Protein AF-A0A5E4HHN5-F1 (afdb_monomer)

pLDDT: mean 75.61, std 19.19, range [27.61, 96.69]

Structure (mmCIF, N/CA/C/O backbone):
data_AF-A0A5E4HHN5-F1
#
_entry.id   AF-A0A5E4HHN5-F1
#
loop_
_atom_site.group_PDB
_atom_site.id
_atom_site.type_symbol
_atom_site.label_atom_id
_atom_site.label_alt_id
_atom_site.label_comp_id
_atom_site.label_asym_id
_atom_site.label_entity_id
_atom_site.label_seq_id
_atom_site.pdbx_PDB_ins_code
_atom_site.Cartn_x
_atom_site.Cartn_y
_atom_site.Cartn_z
_atom_site.occupancy
_atom_site.B_iso_or_equiv
_atom_site.auth_seq_id
_atom_site.auth_comp_id
_atom_site.auth_asym_id
_atom_site.auth_atom_id
_atom_site.pdbx_PDB_model_num
ATOM 1 N N . MET A 1 1 ? 16.276 29.798 53.381 1.00 48.84 1 MET A N 1
ATOM 2 C CA . MET A 1 1 ? 15.144 28.977 52.895 1.00 48.84 1 MET A CA 1
ATOM 3 C C . MET A 1 1 ? 15.611 28.048 51.760 1.00 48.84 1 MET A C 1
ATOM 5 O O . MET A 1 1 ? 15.090 28.101 50.661 1.00 48.84 1 MET A O 1
ATOM 9 N N . VAL A 1 2 ? 16.657 27.239 52.003 1.00 50.97 2 VAL A N 1
ATOM 10 C CA . VAL A 1 2 ? 17.230 26.273 51.026 1.00 50.97 2 VAL A CA 1
ATOM 11 C C . VAL A 1 2 ? 17.360 24.864 51.647 1.00 50.97 2 VAL A C 1
ATOM 13 O O . VAL A 1 2 ? 17.535 23.886 50.933 1.00 50.97 2 VAL A O 1
ATOM 16 N N . MET A 1 3 ? 17.184 24.726 52.972 1.00 49.81 3 MET A N 1
ATOM 17 C CA . MET A 1 3 ? 17.237 23.434 53.681 1.00 49.81 3 MET A CA 1
ATOM 18 C C . MET A 1 3 ? 15.955 22.589 53.578 1.00 49.81 3 MET A C 1
ATOM 20 O O . MET A 1 3 ? 16.006 21.397 53.856 1.00 49.81 3 MET A O 1
ATOM 24 N N . GLU A 1 4 ? 14.816 23.158 53.172 1.00 58.56 4 GLU A N 1
ATOM 25 C CA . GLU A 1 4 ? 13.541 22.417 53.132 1.00 58.56 4 GLU A CA 1
ATOM 26 C C . GLU A 1 4 ? 13.438 21.439 51.955 1.00 58.56 4 GLU A C 1
ATOM 28 O O . GLU A 1 4 ? 12.876 20.360 52.107 1.00 58.56 4 GLU A O 1
ATOM 33 N N . VAL A 1 5 ? 14.016 21.763 50.792 1.00 59.72 5 VAL A N 1
ATOM 34 C CA . VAL A 1 5 ? 13.867 20.930 49.583 1.00 59.72 5 VAL A CA 1
ATOM 35 C C . VAL A 1 5 ? 14.684 19.640 49.686 1.00 59.72 5 VAL A C 1
ATOM 37 O O . VAL A 1 5 ? 14.193 18.576 49.319 1.00 59.72 5 VAL A O 1
ATOM 40 N N . ALA A 1 6 ? 15.897 19.717 50.245 1.00 65.62 6 ALA A N 1
ATOM 41 C CA . ALA A 1 6 ? 16.774 18.558 50.422 1.00 65.62 6 ALA A CA 1
ATOM 42 C C . ALA A 1 6 ? 16.192 17.537 51.418 1.00 65.62 6 ALA A C 1
ATOM 44 O O . ALA A 1 6 ? 16.186 16.338 51.136 1.00 65.62 6 ALA A O 1
ATOM 45 N N . GLY A 1 7 ? 15.636 18.018 52.538 1.00 71.88 7 GLY A N 1
ATOM 46 C CA . GLY A 1 7 ? 14.957 17.174 53.527 1.00 71.88 7 GLY A CA 1
ATOM 47 C C . GLY A 1 7 ? 13.670 16.540 52.992 1.00 71.88 7 GLY A C 1
ATOM 48 O O . GLY A 1 7 ? 13.376 15.387 53.294 1.00 71.88 7 GLY A O 1
ATOM 49 N N . LEU A 1 8 ? 12.932 17.253 52.134 1.00 69.25 8 LEU A N 1
ATOM 50 C CA . LEU A 1 8 ? 11.751 16.702 51.471 1.00 69.25 8 LEU A CA 1
ATOM 51 C C . LEU A 1 8 ? 12.129 15.582 50.491 1.00 69.25 8 LEU A C 1
ATOM 53 O O . LEU A 1 8 ? 11.472 14.546 50.450 1.00 69.25 8 LEU A O 1
ATOM 57 N N . THR A 1 9 ? 13.205 15.758 49.716 1.00 73.62 9 THR A N 1
ATOM 58 C CA . THR A 1 9 ? 13.661 14.740 48.757 1.00 73.62 9 THR A CA 1
ATOM 59 C C . THR A 1 9 ? 14.184 13.477 49.429 1.00 73.62 9 THR A C 1
ATOM 61 O O . THR A 1 9 ? 13.876 12.385 48.954 1.00 73.62 9 THR A O 1
ATOM 64 N N . SER A 1 10 ? 14.926 13.595 50.536 1.00 75.50 10 SER A N 1
ATOM 65 C CA . SER A 1 10 ? 15.407 12.429 51.285 1.00 75.50 10 SER A CA 1
ATOM 66 C C . SER A 1 10 ? 14.253 11.681 51.949 1.00 75.50 10 SER A C 1
ATOM 68 O O . SER A 1 10 ? 14.171 10.463 51.824 1.00 75.50 10 SER A O 1
ATOM 70 N N . PHE A 1 11 ? 13.305 12.405 52.551 1.00 74.94 11 PHE A N 1
ATOM 71 C CA . PHE A 1 11 ? 12.100 11.818 53.134 1.00 74.94 11 PHE A CA 1
ATOM 72 C C . PHE A 1 11 ? 11.238 11.091 52.090 1.00 74.94 11 PHE A C 1
ATOM 74 O O . PHE A 1 11 ? 10.755 9.987 52.345 1.00 74.94 11 PHE A O 1
ATOM 81 N N . LEU A 1 12 ? 11.066 11.671 50.897 1.00 74.94 12 LEU A N 1
ATOM 82 C CA . LEU A 1 12 ? 10.325 11.041 49.802 1.00 74.94 12 LEU A CA 1
ATOM 83 C C . LEU A 1 12 ? 11.039 9.799 49.259 1.00 74.94 12 LEU A C 1
ATOM 85 O O . LEU A 1 12 ? 10.383 8.790 49.023 1.00 74.94 12 LEU A O 1
ATOM 89 N N . LEU A 1 13 ? 12.363 9.839 49.093 1.00 78.00 13 LEU A N 1
ATOM 90 C CA . LEU A 1 13 ? 13.155 8.683 48.657 1.00 78.00 13 LEU A CA 1
ATOM 91 C C . LEU A 1 13 ? 13.072 7.528 49.657 1.00 78.00 13 LEU A C 1
ATOM 93 O O . LEU A 1 13 ? 12.853 6.384 49.266 1.00 78.00 13 LEU A O 1
ATOM 97 N N . GLU A 1 14 ? 13.206 7.826 50.944 1.00 80.69 14 GLU A N 1
ATOM 98 C CA . GLU A 1 14 ? 13.129 6.824 52.004 1.00 80.69 14 GLU A CA 1
ATOM 99 C C . GLU A 1 14 ? 11.712 6.257 52.154 1.00 80.69 14 GLU A C 1
ATOM 101 O O . GLU A 1 14 ? 11.531 5.046 52.308 1.00 80.69 14 GLU A O 1
ATOM 106 N N . SER A 1 15 ? 10.692 7.101 51.987 1.00 75.00 15 SER A N 1
ATOM 107 C CA . SER A 1 15 ? 9.293 6.667 51.937 1.00 75.00 15 SER A CA 1
ATOM 108 C C . SER A 1 15 ? 9.026 5.756 50.735 1.00 75.00 15 SER A C 1
ATOM 110 O O . SER A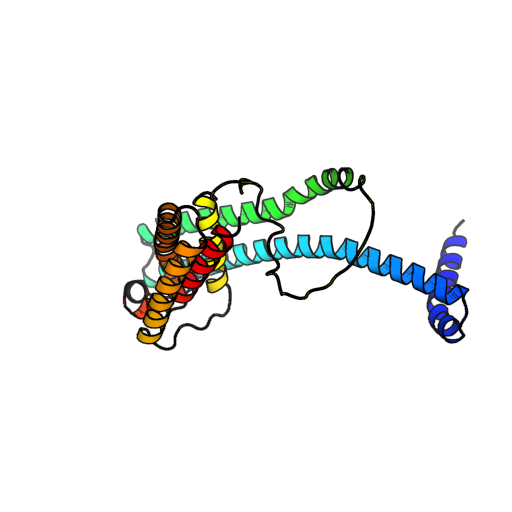 1 15 ? 8.423 4.702 50.896 1.00 75.00 15 SER A O 1
ATOM 112 N N . VAL A 1 16 ? 9.513 6.099 49.538 1.00 77.81 16 VAL A N 1
ATOM 113 C CA . VAL A 1 16 ? 9.324 5.281 48.325 1.00 77.81 16 VAL A CA 1
ATOM 114 C C . VAL A 1 16 ? 10.051 3.938 48.425 1.00 77.81 16 VAL A C 1
ATOM 116 O O . VAL A 1 16 ? 9.492 2.914 48.036 1.00 77.81 16 VAL A O 1
ATOM 119 N N . ASN A 1 17 ? 11.259 3.917 48.989 1.00 84.81 17 ASN A N 1
ATOM 120 C CA . ASN A 1 17 ? 12.061 2.698 49.111 1.00 84.81 17 ASN A CA 1
ATOM 121 C C . ASN A 1 17 ? 11.565 1.744 50.208 1.00 84.81 17 ASN A C 1
ATOM 123 O O . ASN A 1 17 ? 11.762 0.537 50.090 1.00 84.81 17 ASN A O 1
ATOM 127 N N . SER A 1 18 ? 10.920 2.260 51.258 1.00 83.56 18 SER A N 1
ATOM 128 C CA . SER A 1 18 ? 10.376 1.451 52.362 1.00 83.56 18 SER A CA 1
ATOM 129 C C . SER A 1 18 ? 8.925 0.997 52.150 1.00 83.56 18 SER A C 1
ATOM 131 O O . SER A 1 18 ? 8.432 0.144 52.888 1.00 83.56 18 SER A O 1
ATOM 133 N N . LEU A 1 19 ? 8.232 1.514 51.129 1.00 81.25 19 LEU A N 1
ATOM 134 C CA . LEU A 1 19 ? 6.868 1.098 50.781 1.00 81.25 19 LEU A CA 1
ATOM 135 C C . LEU A 1 19 ? 6.729 -0.413 50.494 1.00 81.25 19 LEU A C 1
ATOM 137 O O . LEU A 1 19 ? 5.784 -1.005 51.014 1.00 81.25 19 LEU A O 1
ATOM 141 N N . PRO A 1 20 ? 7.620 -1.075 49.724 1.00 82.88 20 PRO A N 1
ATOM 142 C CA . PRO A 1 20 ? 7.468 -2.496 49.406 1.00 82.88 20 PRO A CA 1
ATOM 143 C C . PRO A 1 20 ? 7.489 -3.406 50.639 1.00 82.88 20 PRO A C 1
ATOM 145 O O . PRO A 1 20 ? 6.685 -4.331 50.721 1.00 82.88 20 PRO A O 1
ATOM 148 N N . SER A 1 21 ? 8.365 -3.137 51.613 1.00 86.75 21 SER A N 1
ATOM 149 C CA . SER A 1 21 ? 8.451 -3.940 52.838 1.00 86.75 21 SER A CA 1
ATOM 150 C C . SER A 1 21 ? 7.226 -3.743 53.733 1.00 86.75 21 SER A C 1
ATOM 152 O O . SER A 1 21 ? 6.643 -4.724 54.182 1.00 86.75 21 SER A O 1
ATOM 154 N N . ARG A 1 22 ? 6.748 -2.502 53.898 1.00 84.50 22 ARG A N 1
ATOM 155 C CA . ARG A 1 22 ? 5.541 -2.202 54.696 1.00 84.50 22 ARG A CA 1
ATOM 156 C C . ARG A 1 22 ? 4.257 -2.784 54.098 1.00 84.50 22 ARG A C 1
ATOM 158 O O . ARG A 1 22 ? 3.352 -3.181 54.825 1.00 84.50 22 ARG A O 1
ATOM 165 N N . VAL A 1 23 ? 4.177 -2.870 52.770 1.00 84.69 23 VAL A N 1
ATOM 166 C CA . VAL A 1 23 ? 3.057 -3.527 52.074 1.00 84.69 23 VAL A CA 1
ATOM 167 C C . VAL A 1 23 ? 3.049 -5.035 52.332 1.00 84.69 23 VAL A C 1
ATOM 169 O O . VAL A 1 23 ? 1.980 -5.604 52.547 1.00 84.69 23 VAL A O 1
ATOM 172 N N . LEU A 1 24 ? 4.219 -5.682 52.351 1.00 87.38 24 LEU A N 1
ATOM 173 C CA . LEU A 1 24 ? 4.344 -7.112 52.664 1.00 87.38 24 LEU A CA 1
ATOM 174 C C . LEU A 1 24 ? 3.987 -7.430 54.124 1.00 87.38 24 LEU A C 1
ATOM 176 O O . LEU A 1 24 ? 3.493 -8.517 54.408 1.00 87.38 24 LEU A O 1
ATOM 180 N N . GLU A 1 25 ? 4.190 -6.473 55.027 1.00 91.12 25 GLU A N 1
ATOM 181 C CA . GLU A 1 25 ? 3.797 -6.555 56.440 1.00 91.12 25 GLU A CA 1
ATOM 182 C C . GLU A 1 25 ? 2.288 -6.338 56.669 1.00 91.12 25 GLU A C 1
ATOM 184 O O . GLU A 1 25 ? 1.795 -6.550 57.775 1.00 91.12 25 GLU A O 1
ATOM 189 N N . GLY A 1 26 ? 1.532 -5.951 55.634 1.00 80.94 26 GLY A N 1
ATOM 190 C CA . GLY A 1 26 ? 0.085 -5.743 55.718 1.00 80.94 26 GLY A CA 1
ATOM 191 C C . GLY A 1 26 ? -0.336 -4.375 56.267 1.00 80.94 26 GLY A C 1
ATOM 192 O O . GLY A 1 26 ? -1.487 -4.219 56.680 1.00 80.94 26 GLY A O 1
ATOM 193 N N . ASP A 1 27 ? 0.552 -3.374 56.260 1.00 87.94 27 ASP A N 1
ATOM 194 C CA . ASP A 1 27 ? 0.215 -2.002 56.652 1.00 87.94 27 ASP A CA 1
ATOM 195 C C . ASP A 1 27 ? -0.806 -1.388 55.671 1.00 87.94 27 ASP A C 1
ATOM 197 O O . ASP A 1 27 ? -0.501 -1.072 54.515 1.00 87.94 27 ASP A O 1
ATOM 201 N N . LEU A 1 28 ? -2.036 -1.185 56.156 1.00 81.12 28 LEU A N 1
ATOM 202 C CA . LEU A 1 28 ? -3.156 -0.585 55.421 1.00 81.12 28 LEU A CA 1
ATOM 203 C C . LEU A 1 28 ? -2.816 0.787 54.820 1.00 81.12 28 LEU A C 1
ATOM 205 O O . LEU A 1 28 ? -3.289 1.116 53.725 1.00 81.12 28 LEU A O 1
ATOM 209 N N . PHE A 1 29 ? -1.992 1.587 55.500 1.00 79.50 29 PHE A N 1
ATOM 210 C CA . PHE A 1 29 ? -1.576 2.894 55.004 1.00 79.50 29 PHE A CA 1
ATOM 211 C C . PHE A 1 29 ? -0.635 2.745 53.804 1.00 79.50 29 PHE A C 1
ATOM 213 O O . PHE A 1 29 ? -0.870 3.353 52.758 1.00 79.50 29 PHE A O 1
ATOM 220 N N . ALA A 1 30 ? 0.373 1.876 53.912 1.00 78.81 30 ALA A N 1
ATOM 221 C CA . ALA A 1 30 ? 1.319 1.600 52.832 1.00 78.81 30 ALA A CA 1
ATOM 222 C C . ALA A 1 30 ? 0.624 1.017 51.588 1.00 78.81 30 ALA A C 1
ATOM 224 O O . ALA A 1 30 ? 0.907 1.440 50.465 1.00 78.81 30 ALA A O 1
ATOM 225 N N . VAL A 1 31 ? -0.348 0.117 51.782 1.00 79.00 31 VAL A N 1
ATOM 226 C CA . VAL A 1 31 ? -1.179 -0.441 50.700 1.00 79.00 31 VAL A CA 1
ATOM 227 C C . VAL A 1 31 ? -1.983 0.656 49.996 1.00 79.00 31 VAL A C 1
ATOM 229 O O . VAL A 1 31 ? -2.020 0.710 48.766 1.00 79.00 31 VAL A O 1
ATOM 232 N N . THR A 1 32 ? -2.591 1.569 50.756 1.00 80.94 32 THR A N 1
ATOM 233 C CA . THR A 1 32 ? -3.384 2.677 50.200 1.00 80.94 32 THR A CA 1
ATOM 234 C C . THR A 1 32 ? -2.512 3.647 49.398 1.00 80.94 32 THR A C 1
ATOM 236 O O . THR A 1 32 ? -2.871 4.029 48.282 1.00 80.94 32 THR A O 1
ATOM 239 N N . VAL A 1 33 ? -1.335 4.009 49.919 1.00 83.75 33 VAL A N 1
ATOM 240 C CA . VAL A 1 33 ? -0.372 4.879 49.227 1.00 83.75 33 VAL A CA 1
ATOM 241 C C . VAL A 1 33 ? 0.141 4.223 47.941 1.00 83.75 33 VAL A C 1
ATOM 243 O O . VAL A 1 33 ? 0.185 4.883 46.901 1.00 83.75 33 VAL A O 1
ATOM 246 N N . LEU A 1 34 ? 0.456 2.923 47.969 1.00 84.38 34 LEU A N 1
ATOM 247 C CA . LEU A 1 34 ? 0.871 2.171 46.783 1.00 84.38 34 LEU A CA 1
ATOM 248 C C . LEU A 1 34 ? -0.226 2.153 45.707 1.00 84.38 34 LEU A C 1
ATOM 250 O O . LEU A 1 34 ? 0.076 2.329 44.525 1.00 84.38 34 LEU A O 1
ATOM 254 N N . LEU A 1 35 ? -1.494 1.979 46.092 1.00 82.31 35 LEU A N 1
ATOM 255 C CA . LEU A 1 35 ? -2.624 2.010 45.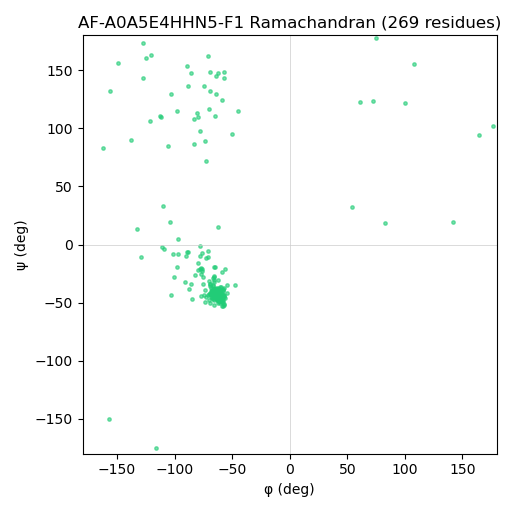159 1.00 82.31 35 LEU A CA 1
ATOM 256 C C . LEU A 1 35 ? -2.795 3.387 44.507 1.00 82.31 35 LEU A C 1
ATOM 258 O O . LEU A 1 35 ? -2.963 3.465 43.289 1.00 82.31 35 LEU A O 1
ATOM 262 N N . ILE A 1 36 ? -2.692 4.472 45.282 1.00 86.06 36 ILE A N 1
ATOM 263 C CA . ILE A 1 36 ? -2.743 5.846 44.756 1.00 86.06 36 ILE A CA 1
ATOM 264 C C . ILE A 1 36 ? -1.582 6.087 43.786 1.00 86.06 36 ILE A C 1
ATOM 266 O O . ILE A 1 36 ? -1.791 6.600 42.686 1.00 86.06 36 ILE A O 1
ATOM 270 N N . PHE A 1 37 ? -0.367 5.681 44.155 1.00 85.31 37 PHE A N 1
ATOM 271 C CA . PHE A 1 37 ? 0.808 5.830 43.302 1.00 85.31 37 PHE A CA 1
ATOM 272 C C . PHE A 1 37 ? 0.670 5.030 42.003 1.00 85.31 37 PHE A C 1
ATOM 274 O O . PHE A 1 37 ? 0.887 5.564 40.916 1.00 85.31 37 PHE A O 1
ATOM 281 N N . THR A 1 38 ? 0.216 3.779 42.094 1.00 82.44 38 THR A N 1
ATOM 282 C CA . THR A 1 38 ? -0.055 2.921 40.932 1.00 82.44 38 THR A CA 1
ATOM 283 C C . THR A 1 38 ? -1.096 3.555 40.014 1.00 82.44 38 THR A C 1
ATOM 285 O O . THR A 1 38 ? -0.900 3.601 38.801 1.00 82.44 38 THR A O 1
ATOM 288 N N . TYR A 1 39 ? -2.172 4.116 40.571 1.00 87.31 39 TYR A N 1
ATOM 289 C CA . TYR A 1 39 ? -3.186 4.830 39.798 1.00 87.31 39 TYR A CA 1
ATOM 290 C C . TYR A 1 39 ? -2.610 6.057 39.077 1.00 87.31 39 TYR A C 1
ATOM 292 O O . TYR A 1 39 ? -2.870 6.248 37.889 1.00 87.31 39 TYR A O 1
ATOM 300 N N . VAL A 1 40 ? -1.783 6.859 39.755 1.00 86.62 40 VAL A N 1
ATOM 301 C CA . VAL A 1 40 ? -1.098 8.018 39.158 1.00 86.62 40 VAL A CA 1
ATOM 302 C C . VAL A 1 40 ? -0.172 7.583 38.021 1.00 86.62 40 VAL A C 1
ATOM 304 O O . VAL A 1 40 ? -0.206 8.187 36.948 1.00 86.62 40 VAL A O 1
ATOM 307 N N . VAL A 1 41 ? 0.598 6.509 38.207 1.00 81.56 41 VAL A N 1
ATOM 308 C CA . VAL A 1 41 ? 1.469 5.936 37.170 1.00 81.56 41 VAL A CA 1
ATOM 309 C C . VAL A 1 41 ? 0.653 5.447 35.974 1.00 81.56 41 VAL A C 1
ATOM 311 O O . VAL A 1 41 ? 0.966 5.804 34.840 1.00 81.56 41 VAL A O 1
ATOM 314 N N . VAL A 1 42 ? -0.432 4.700 36.194 1.00 81.75 42 VAL A N 1
ATOM 315 C CA . VAL A 1 42 ? -1.327 4.238 35.117 1.00 81.75 42 VAL A CA 1
ATOM 316 C C . VAL A 1 42 ? -1.958 5.422 34.379 1.00 81.75 42 VAL A C 1
ATOM 318 O O . VAL A 1 42 ? -2.024 5.421 33.150 1.00 81.75 42 VAL A O 1
ATOM 321 N N . PHE A 1 43 ? -2.369 6.469 35.096 1.00 80.56 43 PHE A N 1
ATOM 322 C CA . PHE A 1 43 ? -2.897 7.697 34.505 1.00 80.56 43 PHE A CA 1
ATOM 323 C C . PHE A 1 43 ? -1.848 8.427 33.649 1.00 80.56 43 PHE A C 1
ATOM 325 O O . PHE A 1 43 ? -2.149 8.848 32.528 1.00 80.56 43 PHE A O 1
ATOM 332 N N . LEU A 1 44 ? -0.609 8.534 34.138 1.00 74.44 44 LEU A N 1
ATOM 333 C CA . LEU A 1 44 ? 0.532 9.087 33.402 1.00 74.44 44 LEU A CA 1
ATOM 334 C C . LEU A 1 44 ? 0.816 8.282 32.135 1.00 74.44 44 LEU A C 1
ATOM 336 O O . LEU A 1 44 ? 0.905 8.874 31.061 1.00 74.44 44 LEU A O 1
ATOM 340 N N . ILE A 1 45 ? 0.887 6.951 32.234 1.00 75.81 45 ILE A N 1
ATOM 341 C CA . ILE A 1 45 ? 1.089 6.053 31.091 1.00 75.81 45 ILE A CA 1
ATOM 342 C C . ILE A 1 45 ? -0.032 6.236 30.071 1.00 75.81 45 ILE A C 1
ATOM 344 O O . ILE A 1 45 ? 0.249 6.400 28.887 1.00 75.81 45 ILE A O 1
ATOM 348 N N . ASN A 1 46 ? -1.295 6.278 30.497 1.00 74.00 46 ASN A N 1
ATOM 349 C CA . ASN A 1 46 ? -2.429 6.477 29.595 1.00 74.00 46 ASN A CA 1
ATOM 350 C C . ASN A 1 46 ? -2.345 7.831 28.860 1.00 74.00 46 ASN A C 1
ATOM 352 O O . ASN A 1 46 ? -2.558 7.917 27.649 1.00 74.00 46 ASN A O 1
ATOM 356 N N . LYS A 1 47 ? -1.945 8.894 29.567 1.00 72.94 47 LYS A N 1
ATOM 357 C CA . LYS A 1 47 ? -1.748 10.231 28.987 1.00 72.94 47 LYS A CA 1
ATOM 358 C C . LYS A 1 47 ? -0.555 10.282 28.022 1.00 72.94 47 LYS A C 1
ATOM 360 O O . LYS A 1 47 ? -0.656 10.899 26.962 1.00 72.94 47 LYS A O 1
ATOM 365 N N . LEU A 1 48 ? 0.544 9.608 28.358 1.00 69.50 48 LEU A N 1
ATOM 366 C CA . LEU A 1 48 ? 1.740 9.473 27.519 1.00 69.50 48 LEU A CA 1
ATOM 367 C C . LEU A 1 48 ? 1.480 8.605 26.288 1.00 69.50 48 LEU A C 1
ATOM 369 O O . LEU A 1 48 ? 1.980 8.916 25.214 1.00 69.50 48 LEU A O 1
ATOM 373 N N . THR A 1 49 ? 0.650 7.571 26.403 1.00 70.75 49 THR A N 1
ATOM 374 C CA . THR A 1 49 ? 0.319 6.658 25.300 1.00 70.75 49 THR A CA 1
ATOM 375 C C . THR A 1 49 ? -0.317 7.411 24.133 1.00 70.75 49 THR A C 1
ATOM 377 O O . THR A 1 49 ? 0.059 7.196 22.984 1.00 70.75 49 THR A O 1
ATOM 380 N N . GLY A 1 50 ? -1.212 8.366 24.408 1.00 67.94 50 GLY A N 1
ATOM 381 C CA . GLY A 1 50 ? -1.782 9.227 23.367 1.00 67.94 50 GLY A CA 1
ATOM 382 C C . GLY A 1 50 ? -0.727 10.080 22.651 1.00 67.94 50 GLY A C 1
ATOM 383 O O . GLY A 1 50 ? -0.768 10.213 21.427 1.00 67.94 50 GLY A O 1
ATOM 384 N N . LEU A 1 51 ? 0.250 10.604 23.398 1.00 64.94 51 LEU A N 1
ATOM 385 C CA . LEU A 1 51 ? 1.362 11.377 22.843 1.00 64.94 51 LEU A CA 1
ATOM 386 C C . LEU A 1 51 ? 2.299 10.494 22.008 1.00 64.94 51 LEU A C 1
ATOM 388 O O . LEU A 1 51 ? 2.689 10.889 20.912 1.00 64.94 51 LEU A O 1
ATOM 392 N N . ILE A 1 52 ? 2.608 9.288 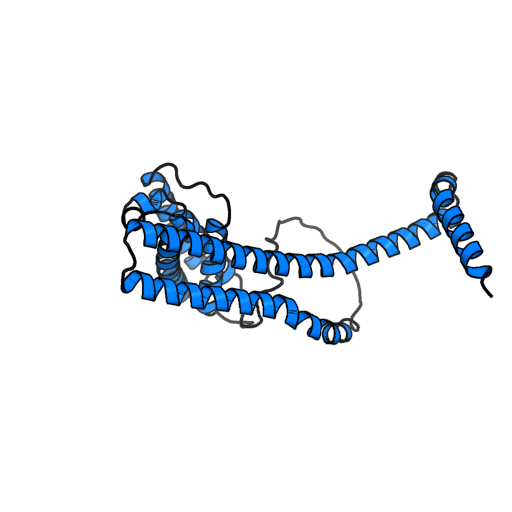22.492 1.00 68.62 52 ILE A N 1
ATOM 393 C CA . ILE A 1 52 ? 3.441 8.305 21.795 1.00 68.62 52 ILE A CA 1
ATOM 394 C C . ILE A 1 52 ? 2.777 7.900 20.483 1.00 68.62 52 ILE A C 1
ATOM 396 O O . ILE A 1 52 ? 3.413 8.002 19.444 1.00 68.62 52 ILE A O 1
ATOM 400 N N . ILE A 1 53 ? 1.495 7.522 20.485 1.00 69.00 53 ILE A N 1
ATOM 401 C CA . ILE A 1 53 ? 0.775 7.131 19.260 1.00 69.00 53 ILE A CA 1
ATOM 402 C C . ILE A 1 53 ? 0.744 8.285 18.251 1.00 69.00 53 ILE A C 1
ATOM 404 O O . ILE A 1 53 ? 0.931 8.070 17.053 1.00 69.00 53 ILE A O 1
ATOM 408 N N . PHE A 1 54 ? 0.536 9.516 18.720 1.00 65.75 54 PHE A N 1
ATOM 409 C CA . PHE A 1 54 ? 0.555 10.700 17.868 1.00 65.75 54 PHE A CA 1
ATOM 410 C C . PHE A 1 54 ? 1.932 10.950 17.240 1.00 65.75 54 PHE A C 1
ATOM 412 O O . PHE A 1 54 ? 2.019 11.193 16.034 1.00 65.75 54 PHE A O 1
ATOM 419 N N . LEU A 1 55 ? 3.003 10.870 18.035 1.00 68.94 55 LEU A N 1
ATOM 420 C CA . LEU A 1 55 ? 4.377 11.050 17.565 1.00 68.94 55 LEU A CA 1
ATOM 421 C C . LEU A 1 55 ? 4.772 9.935 16.589 1.00 68.94 55 LEU A C 1
ATOM 423 O O . LEU A 1 55 ? 5.336 10.199 15.531 1.00 68.94 55 LEU A O 1
ATOM 427 N N . LEU A 1 56 ? 4.411 8.697 16.924 1.00 70.69 56 LEU A N 1
ATOM 428 C CA . LEU A 1 56 ? 4.772 7.494 16.193 1.00 70.69 56 LEU A CA 1
ATOM 429 C C . LEU A 1 56 ? 4.142 7.483 14.795 1.00 70.69 56 LEU A C 1
ATOM 431 O O . LEU A 1 56 ? 4.849 7.281 13.813 1.00 70.69 56 LEU A O 1
ATOM 435 N N . LYS A 1 57 ? 2.846 7.808 14.670 1.00 67.12 57 LYS A N 1
ATOM 436 C CA . LYS A 1 57 ? 2.171 7.917 13.361 1.00 67.12 57 LYS A CA 1
ATOM 437 C C . LYS A 1 57 ? 2.840 8.941 12.440 1.00 67.12 57 LYS A C 1
ATOM 439 O O . LYS A 1 57 ? 2.966 8.709 11.241 1.00 67.12 57 LYS A O 1
ATOM 444 N N . LYS A 1 58 ? 3.279 10.070 12.996 1.00 70.75 58 LYS A N 1
ATOM 445 C CA . LYS A 1 58 ? 3.916 11.154 12.237 1.00 70.75 58 LYS A CA 1
ATOM 446 C C . LYS A 1 58 ? 5.335 10.817 11.819 1.00 70.75 58 LYS A C 1
ATOM 448 O O . LYS A 1 58 ? 5.704 11.067 10.675 1.00 70.75 58 LYS A O 1
ATOM 453 N N . LEU A 1 59 ? 6.102 10.234 12.736 1.00 78.06 59 LEU A N 1
ATOM 454 C CA . LEU A 1 59 ? 7.454 9.779 12.460 1.00 78.06 59 LEU A CA 1
ATOM 455 C C . LEU A 1 59 ? 7.431 8.696 11.377 1.00 78.06 59 LEU A C 1
ATOM 457 O O . LEU A 1 59 ? 8.186 8.792 10.421 1.00 78.06 59 LEU A O 1
ATOM 461 N N . PHE A 1 60 ? 6.511 7.728 11.460 1.00 78.81 60 PHE A N 1
ATOM 462 C CA . PHE A 1 60 ? 6.360 6.705 10.425 1.00 78.81 60 PHE A CA 1
ATOM 463 C C . PHE A 1 60 ? 5.980 7.292 9.068 1.00 78.81 60 PHE A C 1
ATOM 465 O O . PHE A 1 60 ? 6.622 6.948 8.081 1.00 78.81 60 PHE A O 1
ATOM 472 N N . LEU A 1 61 ? 4.999 8.201 9.000 1.00 76.00 61 LEU A N 1
ATOM 473 C CA . LEU A 1 61 ? 4.622 8.840 7.735 1.00 76.00 61 LEU A CA 1
ATOM 474 C C . LEU A 1 61 ? 5.806 9.588 7.107 1.00 76.00 61 LEU A C 1
ATOM 476 O O . LEU A 1 61 ? 6.082 9.412 5.922 1.00 76.00 61 LEU A O 1
ATOM 480 N N . LEU A 1 62 ? 6.524 10.391 7.898 1.00 81.00 62 LEU A N 1
ATOM 481 C CA . LEU A 1 62 ? 7.690 11.134 7.424 1.00 81.00 62 LEU A CA 1
ATOM 482 C C . LEU A 1 62 ? 8.791 10.184 6.939 1.00 81.00 62 LEU A C 1
ATOM 484 O O . LEU A 1 62 ? 9.349 10.392 5.862 1.00 81.00 62 LEU A O 1
ATOM 488 N N . THR A 1 63 ? 9.071 9.127 7.702 1.00 79.44 63 THR A N 1
ATOM 489 C CA . THR A 1 63 ? 10.072 8.116 7.352 1.00 79.44 6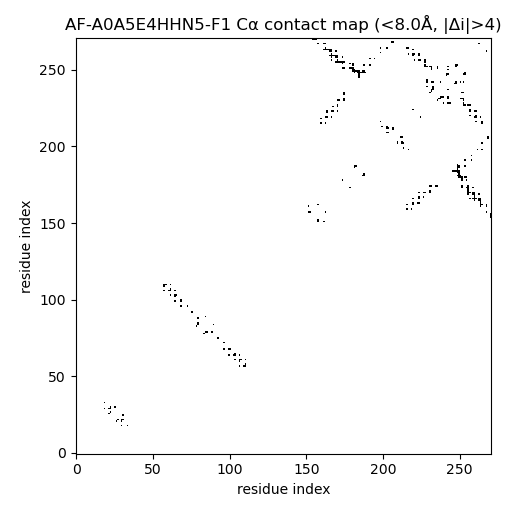3 THR A CA 1
ATOM 490 C C . THR A 1 63 ? 9.702 7.394 6.061 1.00 79.44 63 THR A C 1
ATOM 492 O O . THR A 1 63 ? 10.542 7.297 5.175 1.00 79.44 63 THR A O 1
ATOM 495 N N . ILE A 1 64 ? 8.452 6.950 5.899 1.00 82.06 64 ILE A N 1
ATOM 496 C CA . ILE A 1 64 ? 7.990 6.259 4.686 1.00 82.06 64 ILE A CA 1
ATOM 497 C C . ILE A 1 64 ? 8.105 7.174 3.464 1.00 82.06 64 ILE A C 1
ATOM 499 O O . ILE A 1 64 ? 8.656 6.758 2.450 1.00 82.06 64 ILE A O 1
ATOM 503 N N . VAL A 1 65 ? 7.636 8.422 3.554 1.00 84.69 65 VAL A N 1
ATOM 504 C CA . VAL A 1 65 ? 7.705 9.378 2.434 1.00 84.69 65 VAL A CA 1
ATOM 505 C C . VAL A 1 65 ? 9.158 9.695 2.070 1.00 84.69 65 VAL A C 1
ATOM 507 O O . VAL A 1 65 ? 9.506 9.734 0.892 1.00 84.69 65 VAL A O 1
ATOM 510 N N . THR A 1 66 ? 10.025 9.862 3.070 1.00 86.56 66 THR A N 1
ATOM 511 C CA . THR A 1 66 ? 11.457 10.110 2.849 1.00 86.56 66 THR A CA 1
ATOM 512 C C . THR A 1 66 ? 12.138 8.904 2.202 1.00 86.56 66 THR A C 1
ATOM 514 O O . THR A 1 66 ? 12.883 9.068 1.238 1.00 86.56 66 THR A O 1
ATOM 517 N N . LEU A 1 67 ? 11.852 7.687 2.677 1.00 88.62 67 LEU A N 1
ATOM 518 C CA . LEU A 1 67 ? 12.379 6.452 2.091 1.00 88.62 67 LEU A CA 1
ATOM 519 C C . LEU A 1 67 ? 11.869 6.236 0.663 1.00 88.62 67 LEU A C 1
ATOM 521 O O . LEU A 1 67 ? 12.646 5.832 -0.198 1.00 88.62 67 LEU A O 1
ATOM 525 N N . ALA A 1 68 ? 10.599 6.541 0.390 1.00 83.94 68 ALA A N 1
ATOM 526 C CA . ALA A 1 68 ? 10.024 6.465 -0.948 1.00 83.94 68 ALA A CA 1
ATOM 527 C C . ALA A 1 68 ? 10.720 7.428 -1.919 1.00 83.94 68 ALA A C 1
ATOM 529 O O . ALA A 1 68 ? 11.096 7.024 -3.018 1.00 83.94 68 ALA A O 1
ATOM 530 N N . LEU A 1 69 ? 10.953 8.678 -1.502 1.00 89.94 69 LEU A N 1
ATOM 531 C CA .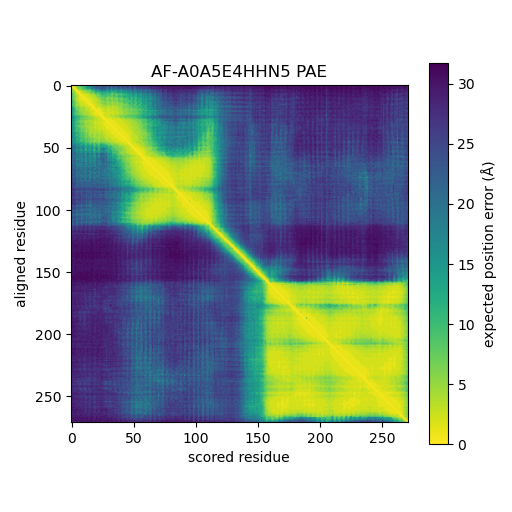 LEU A 1 69 ? 11.698 9.649 -2.304 1.00 89.94 69 LEU A CA 1
ATOM 532 C C . LEU A 1 69 ? 13.144 9.193 -2.538 1.00 89.94 69 LEU A C 1
ATOM 534 O O . LEU A 1 69 ? 13.656 9.310 -3.648 1.00 89.94 69 LEU A O 1
ATOM 538 N N . PHE A 1 70 ? 13.796 8.645 -1.514 1.00 92.06 70 PHE A N 1
ATOM 539 C CA . PHE A 1 70 ? 15.154 8.126 -1.636 1.00 92.06 70 PHE A CA 1
ATOM 540 C C . PHE A 1 70 ? 15.239 6.955 -2.625 1.00 92.06 70 PHE A C 1
ATOM 542 O O . PHE A 1 70 ? 16.082 6.969 -3.519 1.00 92.06 70 PHE A O 1
ATOM 549 N N . GLN A 1 71 ? 14.328 5.984 -2.524 1.00 86.00 71 GLN A N 1
ATOM 550 C CA . GLN A 1 71 ? 14.251 4.865 -3.467 1.00 86.00 71 GLN A CA 1
ATOM 551 C C . GLN A 1 71 ? 13.955 5.335 -4.892 1.00 86.00 71 GLN A C 1
ATOM 553 O O . GLN A 1 71 ? 14.585 4.871 -5.839 1.00 86.00 71 GLN A O 1
ATOM 558 N N . PHE A 1 72 ? 13.061 6.312 -5.051 1.00 91.62 72 PHE A N 1
ATOM 559 C CA . PHE A 1 72 ? 12.809 6.937 -6.345 1.00 91.62 72 PHE A CA 1
ATOM 560 C C . PHE A 1 72 ? 14.081 7.560 -6.935 1.00 91.62 72 PHE 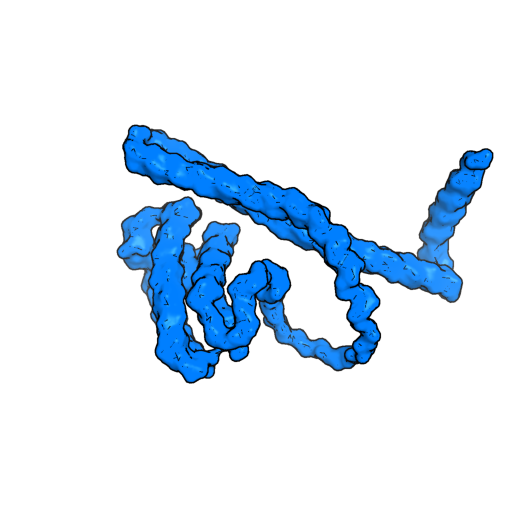A C 1
ATOM 562 O O . PHE A 1 72 ? 14.358 7.361 -8.115 1.00 91.62 72 PHE A O 1
ATOM 569 N N . LEU A 1 73 ? 14.885 8.267 -6.133 1.00 92.88 73 LEU A N 1
ATOM 570 C CA . LEU A 1 73 ? 16.148 8.857 -6.591 1.00 92.88 73 LEU A CA 1
ATOM 571 C C . LEU A 1 73 ? 17.176 7.796 -7.007 1.00 92.88 73 LEU A C 1
ATOM 573 O O . LEU A 1 73 ? 17.872 7.998 -8.001 1.00 92.88 73 LEU A O 1
ATOM 577 N N . LEU A 1 74 ? 17.253 6.665 -6.299 1.00 89.38 74 LEU A N 1
ATOM 578 C CA . LEU A 1 74 ? 18.096 5.528 -6.694 1.00 89.38 74 LEU A CA 1
ATOM 579 C C . LEU A 1 74 ? 17.610 4.876 -8.001 1.00 89.38 74 LEU A C 1
ATOM 581 O O . LEU A 1 74 ? 18.404 4.559 -8.888 1.00 89.38 74 LEU A O 1
ATOM 585 N N . GLY A 1 75 ? 16.297 4.710 -8.156 1.00 86.62 75 GLY A N 1
ATOM 586 C CA . GLY A 1 75 ? 15.697 4.226 -9.399 1.00 86.62 75 GLY A CA 1
ATOM 587 C C . GLY A 1 75 ? 15.957 5.180 -10.566 1.00 86.62 75 GLY A C 1
ATOM 588 O O . GLY A 1 75 ? 16.335 4.756 -11.655 1.00 86.62 75 GLY A O 1
ATOM 589 N N . LEU A 1 76 ? 15.831 6.486 -10.336 1.00 90.56 76 LEU A N 1
ATOM 590 C CA . LEU A 1 76 ? 16.095 7.499 -11.350 1.00 90.56 76 LEU A CA 1
ATOM 591 C C . LEU A 1 76 ? 17.575 7.520 -11.747 1.00 90.56 76 LEU A C 1
ATOM 593 O O . LEU A 1 76 ? 17.876 7.551 -12.937 1.00 90.56 76 LEU A O 1
ATOM 597 N N . SER A 1 77 ? 18.500 7.461 -10.784 1.00 91.00 77 SER A N 1
ATOM 598 C CA . SER A 1 77 ? 19.939 7.469 -11.072 1.00 91.00 77 SER A CA 1
ATOM 599 C C . SER A 1 77 ? 20.381 6.228 -11.846 1.00 91.00 77 SER A C 1
ATOM 601 O O . SER A 1 77 ? 21.136 6.353 -12.809 1.00 91.00 77 SER A O 1
ATOM 603 N N . SER A 1 78 ? 19.862 5.047 -11.493 1.00 88.31 78 SER A N 1
ATOM 604 C CA . SER A 1 78 ? 20.139 3.809 -12.232 1.00 88.31 78 SER A CA 1
ATOM 605 C C . SER A 1 78 ? 19.609 3.858 -13.668 1.00 88.31 78 SER A C 1
ATOM 607 O O . SER A 1 78 ? 20.331 3.481 -14.590 1.00 88.31 78 SER A O 1
ATOM 609 N N . LYS A 1 79 ? 18.408 4.410 -13.894 1.00 88.31 79 LYS A N 1
ATOM 610 C CA . LYS A 1 79 ? 17.878 4.623 -15.252 1.00 88.31 79 LYS A CA 1
ATOM 611 C C . LYS A 1 79 ? 18.688 5.638 -16.053 1.00 88.31 79 LYS A C 1
ATOM 613 O O . LYS A 1 79 ? 18.973 5.386 -17.218 1.00 88.31 79 LYS A O 1
ATOM 618 N N . VAL A 1 80 ? 19.116 6.743 -15.438 1.00 92.94 80 VAL A N 1
ATOM 619 C CA . VAL A 1 80 ? 19.989 7.734 -16.096 1.00 92.94 80 VAL A CA 1
ATOM 620 C C . VAL A 1 80 ? 21.328 7.106 -16.492 1.00 92.94 80 VAL A C 1
ATOM 622 O O . VAL A 1 80 ? 21.843 7.405 -17.566 1.00 92.94 80 VAL A O 1
ATOM 625 N N . ALA A 1 81 ? 21.883 6.222 -15.660 1.00 91.94 81 ALA A N 1
ATOM 626 C CA . ALA A 1 81 ? 23.129 5.523 -15.962 1.00 91.94 81 ALA A CA 1
ATOM 627 C C . ALA A 1 81 ? 22.984 4.500 -17.105 1.00 91.94 81 ALA A C 1
ATOM 629 O O . ALA A 1 81 ? 23.925 4.321 -17.872 1.00 91.94 81 ALA A O 1
ATOM 630 N N . ALA A 1 82 ? 21.827 3.839 -17.221 1.00 91.12 82 ALA A N 1
ATOM 631 C CA . ALA A 1 82 ? 21.586 2.800 -18.224 1.00 91.12 82 ALA A CA 1
ATOM 632 C C . ALA A 1 82 ? 21.139 3.352 -19.588 1.00 91.12 82 ALA A C 1
ATOM 634 O O . ALA A 1 82 ? 21.647 2.931 -20.624 1.00 91.12 82 ALA A O 1
ATOM 635 N N . GLU A 1 83 ? 20.184 4.282 -19.597 1.00 88.44 83 GLU A N 1
ATOM 636 C CA . GLU A 1 83 ? 19.533 4.788 -20.816 1.00 88.44 83 GLU A CA 1
ATOM 637 C C . GLU A 1 83 ? 20.081 6.158 -21.256 1.00 88.44 83 GLU A C 1
ATOM 639 O O . GLU A 1 83 ? 19.757 6.650 -22.338 1.00 88.44 83 GLU A O 1
ATOM 644 N N . GLY A 1 84 ? 20.926 6.785 -20.429 1.00 87.00 84 GLY A N 1
ATOM 645 C CA . GLY A 1 84 ? 21.383 8.156 -20.623 1.00 87.00 84 GLY A CA 1
ATOM 646 C C . GLY A 1 84 ? 20.313 9.196 -20.273 1.00 87.00 84 GLY A C 1
ATOM 647 O O . GLY A 1 84 ? 19.177 8.889 -19.904 1.00 87.00 84 GLY A O 1
ATOM 648 N N . PHE A 1 85 ? 20.674 10.476 -20.371 1.00 90.12 85 PHE A N 1
ATOM 649 C CA . PHE A 1 85 ? 19.762 11.572 -20.043 1.00 90.12 85 PHE A CA 1
ATOM 650 C C . PHE A 1 85 ? 18.836 11.888 -21.228 1.00 90.12 85 PHE A C 1
ATOM 652 O O . PHE A 1 85 ? 19.133 12.740 -22.065 1.00 90.12 85 PHE A O 1
ATOM 659 N N . THR A 1 86 ? 17.714 11.173 -21.324 1.00 93.62 86 THR A N 1
ATOM 660 C CA . THR A 1 86 ? 16.702 11.387 -22.370 1.00 93.62 86 THR A CA 1
ATOM 661 C C . THR A 1 86 ? 15.653 12.422 -21.945 1.00 93.62 86 THR A C 1
ATOM 663 O O . THR A 1 86 ? 15.369 12.593 -20.759 1.00 93.62 86 THR A O 1
ATOM 666 N N . LEU A 1 87 ? 15.028 13.108 -22.914 1.00 90.06 87 LEU A N 1
ATOM 667 C CA . LEU A 1 87 ? 13.997 14.127 -22.646 1.00 90.06 87 LEU A CA 1
ATOM 668 C C . LEU A 1 87 ? 12.808 13.557 -21.849 1.00 90.06 87 LEU A C 1
ATOM 670 O O . LEU A 1 87 ? 12.275 14.214 -20.957 1.00 90.06 87 LEU A O 1
ATOM 674 N N . MET A 1 88 ? 12.408 12.320 -22.153 1.00 86.44 88 MET A N 1
ATOM 675 C CA . MET A 1 88 ? 11.293 11.650 -21.485 1.00 86.44 88 MET A CA 1
ATOM 676 C C . MET A 1 88 ? 11.630 11.298 -20.032 1.00 86.44 88 MET A C 1
ATOM 678 O O . MET A 1 88 ? 10.816 11.542 -19.140 1.00 86.44 88 MET A O 1
ATOM 682 N N . LEU A 1 89 ? 12.850 10.810 -19.777 1.00 88.19 89 LEU A N 1
ATOM 683 C CA . LEU A 1 89 ? 13.341 10.541 -18.427 1.00 88.19 89 LEU A CA 1
ATOM 684 C C . LEU A 1 89 ? 13.497 11.833 -17.616 1.00 88.19 89 LEU A C 1
ATOM 686 O O . LEU A 1 89 ? 13.150 11.856 -16.439 1.00 88.19 89 LEU A O 1
ATOM 690 N N . ALA A 1 90 ? 13.944 12.923 -18.245 1.00 89.50 90 ALA A N 1
ATOM 691 C CA . ALA A 1 90 ? 14.041 14.234 -17.610 1.00 89.50 90 ALA A CA 1
ATOM 692 C C . ALA A 1 90 ? 12.662 14.790 -17.213 1.00 89.50 90 ALA A C 1
ATOM 694 O O . ALA A 1 90 ? 12.495 15.276 -16.095 1.00 89.50 90 ALA A O 1
ATOM 695 N N . LEU A 1 91 ? 11.658 14.675 -18.090 1.00 91.88 91 LEU A N 1
ATOM 696 C CA . LEU A 1 91 ? 10.285 15.110 -17.811 1.00 91.88 91 LEU A CA 1
ATOM 697 C C . LEU A 1 91 ? 9.626 14.274 -16.706 1.00 91.88 91 LEU A C 1
ATOM 699 O O . LEU A 1 91 ? 9.139 14.835 -15.725 1.00 91.88 91 LEU A O 1
ATOM 703 N N . MET A 1 92 ? 9.634 12.941 -16.823 1.00 81.75 92 MET A N 1
ATOM 704 C CA . MET A 1 92 ? 9.044 12.058 -15.805 1.00 81.75 92 MET A CA 1
ATOM 705 C C . MET A 1 92 ? 9.807 12.118 -14.481 1.00 81.75 92 MET A C 1
ATOM 707 O O . MET A 1 92 ? 9.186 12.182 -13.420 1.00 81.75 92 MET A O 1
ATOM 711 N N . GLY A 1 93 ? 11.138 12.147 -14.536 1.00 89.56 93 GLY A N 1
ATOM 712 C CA . GLY A 1 93 ? 12.002 12.318 -13.374 1.00 89.56 93 GLY A CA 1
ATOM 713 C C . GLY A 1 93 ? 11.731 13.640 -12.663 1.00 89.56 93 GLY A C 1
ATOM 714 O O . GLY A 1 93 ? 11.542 13.649 -11.451 1.00 89.56 93 GLY A O 1
ATOM 715 N N . GLY A 1 94 ? 11.620 14.739 -13.414 1.00 90.94 94 GLY A N 1
ATOM 716 C CA . GLY A 1 94 ? 11.313 16.066 -12.881 1.00 90.94 94 GLY A CA 1
ATOM 717 C C . GLY A 1 94 ? 9.943 16.141 -12.207 1.00 90.94 94 GLY A C 1
ATOM 718 O O . GLY A 1 94 ? 9.840 16.644 -11.089 1.00 90.94 94 GLY A O 1
ATOM 719 N N . ILE A 1 95 ? 8.900 15.586 -12.836 1.00 90.25 95 ILE A N 1
ATOM 720 C CA . ILE A 1 95 ? 7.552 15.519 -12.246 1.00 90.25 95 ILE A CA 1
ATOM 721 C C . ILE A 1 95 ? 7.563 14.663 -10.974 1.00 90.25 95 ILE A C 1
ATOM 723 O O . ILE A 1 95 ? 7.018 15.080 -9.952 1.00 90.25 95 ILE A O 1
ATOM 727 N N . GLY A 1 96 ? 8.206 13.492 -11.013 1.00 81.56 96 GLY A N 1
ATOM 728 C CA . GLY A 1 96 ? 8.319 12.601 -9.857 1.00 81.56 96 GLY A CA 1
ATOM 729 C C . GLY A 1 96 ? 9.067 13.246 -8.690 1.00 81.56 96 GLY A C 1
ATOM 730 O O . GLY A 1 96 ? 8.631 13.149 -7.544 1.00 81.56 96 GLY A O 1
ATOM 731 N N . LEU A 1 97 ? 10.137 13.989 -8.978 1.00 92.62 97 LEU A N 1
ATOM 732 C CA . LEU A 1 97 ? 10.920 14.706 -7.974 1.00 92.62 97 LEU A CA 1
ATOM 733 C C . LEU A 1 97 ? 10.121 15.873 -7.377 1.00 92.62 97 LEU A C 1
ATOM 735 O O . LEU A 1 97 ? 10.086 16.026 -6.157 1.00 92.62 97 LEU A O 1
ATOM 739 N N . ALA A 1 98 ? 9.407 16.644 -8.204 1.00 90.31 98 ALA A N 1
ATOM 740 C CA . ALA A 1 98 ? 8.520 17.707 -7.735 1.00 90.31 98 ALA A CA 1
ATOM 741 C C . ALA A 1 98 ? 7.399 17.162 -6.835 1.00 90.31 98 ALA A C 1
ATOM 743 O O . ALA A 1 98 ? 7.173 17.693 -5.748 1.00 90.31 98 ALA A O 1
ATOM 744 N N . ALA A 1 99 ? 6.739 16.073 -7.242 1.00 86.56 99 ALA A N 1
ATOM 745 C CA . ALA A 1 99 ? 5.701 15.418 -6.450 1.00 86.56 99 ALA A CA 1
ATOM 746 C C . ALA A 1 99 ? 6.251 14.854 -5.130 1.00 86.56 99 ALA A C 1
ATOM 748 O O . ALA A 1 99 ? 5.642 15.037 -4.076 1.00 86.56 99 ALA A O 1
ATOM 749 N N . GLY A 1 100 ? 7.423 14.218 -5.169 1.00 82.62 100 GLY A N 1
ATOM 750 C CA . GLY A 1 100 ? 8.091 13.680 -3.990 1.00 82.62 100 GLY A CA 1
ATOM 751 C C . GLY A 1 100 ? 8.512 14.763 -2.994 1.00 82.62 100 GLY A C 1
ATOM 752 O O . GLY A 1 100 ? 8.256 14.629 -1.798 1.00 82.62 100 GLY A O 1
ATOM 753 N N . LEU A 1 101 ? 9.070 15.880 -3.471 1.00 91.12 101 LEU A N 1
ATOM 754 C CA . LEU A 1 101 ? 9.374 17.041 -2.629 1.00 91.12 101 LEU A CA 1
ATOM 755 C C . LEU A 1 101 ? 8.106 17.637 -2.017 1.00 91.12 101 LEU A C 1
ATOM 757 O O . LEU A 1 101 ? 8.082 17.929 -0.823 1.00 91.12 101 LEU A O 1
ATOM 761 N N . LEU A 1 102 ? 7.035 17.770 -2.802 1.00 88.06 102 LEU A N 1
ATOM 762 C CA . LEU A 1 102 ? 5.753 18.261 -2.306 1.00 88.06 102 LEU A CA 1
ATOM 763 C C . LEU A 1 102 ? 5.193 17.341 -1.208 1.00 88.06 102 LEU A C 1
ATOM 765 O O . LEU A 1 102 ? 4.728 17.824 -0.177 1.00 88.06 102 LEU A O 1
ATOM 769 N N . ALA A 1 103 ? 5.296 16.022 -1.385 1.00 82.50 103 ALA A N 1
ATOM 770 C CA . ALA A 1 103 ? 4.887 15.035 -0.390 1.00 82.50 103 ALA A CA 1
ATOM 771 C C . ALA A 1 103 ? 5.702 15.149 0.908 1.00 82.50 103 ALA A C 1
ATOM 773 O O . ALA A 1 103 ? 5.124 15.102 1.995 1.00 82.50 103 ALA A O 1
ATOM 774 N N . VAL A 1 104 ? 7.019 15.367 0.816 1.00 88.25 104 VAL A N 1
ATOM 775 C CA . VAL A 1 104 ? 7.884 15.623 1.981 1.00 88.25 104 VAL A CA 1
ATOM 776 C C . VAL A 1 104 ? 7.473 16.912 2.694 1.00 88.25 104 VAL A C 1
ATOM 778 O O . VAL A 1 104 ? 7.336 16.912 3.917 1.00 88.25 104 VAL A O 1
ATOM 781 N N . VAL A 1 105 ? 7.203 17.992 1.954 1.00 85.25 105 VAL A N 1
ATOM 782 C CA . VAL A 1 105 ? 6.725 19.264 2.523 1.00 85.25 105 VAL A CA 1
ATOM 783 C C . VAL A 1 105 ? 5.382 19.081 3.232 1.00 85.25 105 VAL A C 1
ATOM 785 O O . VAL A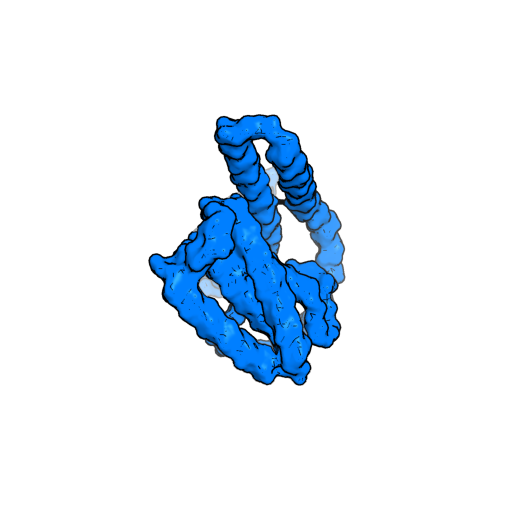 1 105 ? 5.214 19.577 4.343 1.00 85.25 105 VAL A O 1
ATOM 788 N N . ILE A 1 106 ? 4.442 18.330 2.651 1.00 80.75 106 ILE A N 1
ATOM 789 C CA . ILE A 1 106 ? 3.149 18.017 3.281 1.00 80.75 106 ILE A CA 1
ATOM 790 C C . ILE A 1 106 ? 3.347 17.166 4.542 1.00 80.75 106 ILE A C 1
ATOM 792 O O . ILE A 1 106 ? 2.720 17.438 5.568 1.00 80.75 106 ILE A O 1
ATOM 796 N N . ALA A 1 107 ? 4.228 16.164 4.502 1.00 78.19 107 ALA A N 1
ATOM 797 C CA . ALA A 1 107 ? 4.536 15.320 5.654 1.00 78.19 107 ALA A CA 1
ATOM 798 C C . ALA A 1 107 ? 5.165 16.133 6.800 1.00 78.19 107 ALA A C 1
ATOM 800 O O . ALA A 1 107 ? 4.733 16.015 7.948 1.00 78.19 107 ALA A O 1
ATOM 801 N N . LEU A 1 108 ? 6.112 17.025 6.487 1.00 82.25 108 LEU A N 1
ATOM 802 C CA . LEU A 1 108 ? 6.701 17.985 7.427 1.00 82.25 108 LEU A CA 1
ATOM 803 C C . LEU A 1 108 ? 5.645 18.942 7.984 1.00 82.25 108 LEU A C 1
ATOM 805 O O . LEU A 1 108 ? 5.536 19.111 9.197 1.00 82.25 108 LEU A O 1
ATOM 809 N N . TYR A 1 109 ? 4.820 19.537 7.125 1.00 80.94 109 TYR A N 1
ATOM 810 C CA . TYR A 1 109 ? 3.767 20.452 7.553 1.00 80.94 109 TYR A CA 1
ATOM 811 C C . TYR A 1 109 ? 2.754 19.759 8.473 1.00 80.94 109 TYR A C 1
ATOM 813 O O . TYR A 1 109 ? 2.393 20.304 9.512 1.00 80.94 109 TYR A O 1
ATOM 821 N N . SER A 1 110 ? 2.353 18.526 8.162 1.00 72.94 110 SER A N 1
ATOM 822 C CA . SER A 1 110 ? 1.506 17.691 9.024 1.00 72.94 110 SER A CA 1
ATOM 823 C C . SER A 1 110 ? 2.178 17.374 10.369 1.00 72.94 110 SER A C 1
ATOM 825 O O . SER A 1 110 ? 1.536 17.400 11.429 1.00 72.94 110 SER A O 1
ATOM 827 N N . ALA A 1 111 ? 3.496 17.150 10.368 1.00 71.81 111 ALA A N 1
ATOM 828 C CA . ALA A 1 111 ? 4.265 16.949 11.588 1.00 71.81 111 ALA A CA 1
ATOM 829 C C . ALA A 1 111 ? 4.224 18.195 12.496 1.00 71.81 111 ALA A C 1
ATOM 831 O O . ALA A 1 111 ? 3.927 18.046 13.686 1.00 71.81 111 ALA A O 1
ATOM 832 N N . PHE A 1 112 ? 4.396 19.401 11.938 1.00 69.38 112 PHE A N 1
ATOM 833 C CA . PHE A 1 112 ? 4.485 20.659 12.695 1.00 69.38 112 PHE A CA 1
ATOM 834 C C . PHE A 1 112 ? 3.135 21.352 12.986 1.00 69.38 112 PHE A C 1
ATOM 836 O O . PHE A 1 112 ? 2.940 21.860 14.090 1.00 69.38 112 PHE A O 1
ATOM 843 N N . TYR A 1 113 ? 2.164 21.361 12.067 1.00 60.50 113 TYR A N 1
ATOM 844 C CA . TYR A 1 113 ? 0.934 22.159 12.204 1.00 60.50 113 TYR A CA 1
ATOM 845 C C . TYR A 1 113 ? -0.022 21.641 13.294 1.00 60.50 113 TYR A C 1
ATOM 847 O O . TYR A 1 113 ? -0.672 22.432 13.981 1.00 60.50 113 TYR A O 1
ATOM 855 N N . SER A 1 114 ? -0.064 20.329 13.563 1.00 49.47 114 SER A N 1
ATOM 856 C CA . SER A 1 114 ? -0.917 19.796 14.642 1.00 49.47 114 SER A CA 1
ATOM 857 C C . SE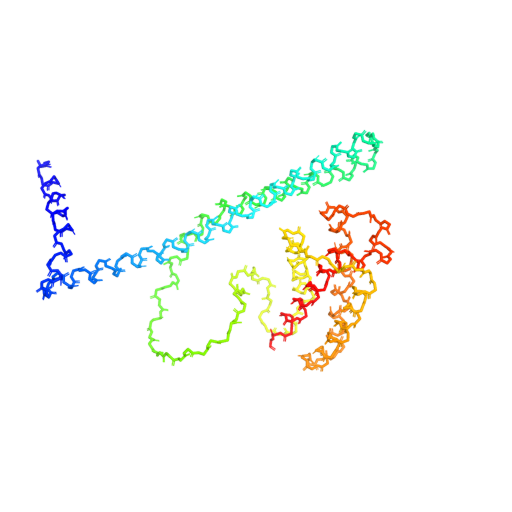R A 1 114 ? -0.436 20.123 16.062 1.00 49.47 114 SER A C 1
ATOM 859 O O . SER A 1 114 ? -1.168 19.833 17.005 1.00 49.47 114 SER A O 1
ATOM 861 N N . PHE A 1 115 ? 0.736 20.741 16.260 1.00 48.28 115 PHE A N 1
ATOM 862 C CA . PHE A 1 115 ? 1.094 21.272 17.583 1.00 48.28 115 PHE A CA 1
ATOM 863 C C . PHE A 1 115 ? 0.176 22.437 17.993 1.00 48.28 115 PHE A C 1
ATOM 865 O O . PHE A 1 115 ? -0.108 22.619 19.174 1.00 48.28 115 PHE A O 1
ATOM 872 N N . LYS A 1 116 ? -0.375 23.181 17.021 1.00 47.50 116 LYS A N 1
ATOM 873 C CA . LYS A 1 116 ? -1.236 24.348 17.271 1.00 47.50 116 LYS A CA 1
ATOM 874 C C . LYS A 1 116 ? -2.674 23.979 17.685 1.00 47.50 116 LYS A C 1
ATOM 876 O O . LYS A 1 116 ? -3.347 24.788 18.313 1.00 47.50 116 LYS A O 1
ATOM 881 N N . GLN A 1 117 ? -3.139 22.757 17.395 1.00 44.56 117 GLN A N 1
ATOM 882 C CA . GLN A 1 117 ? -4.479 22.261 17.777 1.00 44.56 117 GLN A CA 1
ATOM 883 C C . GLN A 1 117 ? -4.539 21.572 19.152 1.00 44.56 117 GLN A C 1
ATOM 885 O O . GLN A 1 117 ? -5.627 21.292 19.654 1.00 44.56 117 GLN A O 1
ATOM 890 N N . ILE A 1 118 ? -3.402 21.354 19.819 1.00 45.62 118 ILE A N 1
ATOM 891 C CA . ILE A 1 118 ? -3.370 20.800 21.185 1.00 45.62 118 ILE A CA 1
ATOM 892 C C . ILE A 1 118 ? -4.010 21.760 22.212 1.00 45.62 118 ILE A C 1
ATOM 894 O O . ILE A 1 118 ? -4.489 21.313 23.252 1.00 45.62 118 ILE A O 1
ATOM 898 N N . GLY A 1 119 ? -4.134 23.055 21.890 1.00 38.16 119 GLY A N 1
ATOM 899 C CA . GLY A 1 119 ? -4.862 24.029 22.712 1.00 38.16 119 GLY A CA 1
ATOM 900 C C . GLY A 1 119 ? -6.395 23.961 22.615 1.00 38.16 119 GLY A C 1
ATOM 901 O O . GLY A 1 119 ? -7.073 24.340 23.566 1.00 38.16 119 GLY A O 1
ATOM 902 N N . SER A 1 120 ? -6.974 23.467 21.511 1.00 37.31 120 SER A N 1
ATOM 903 C CA . SER A 1 120 ? -8.436 23.498 21.296 1.00 37.31 120 SER A CA 1
ATOM 904 C C . SER A 1 120 ? -9.154 22.191 21.651 1.00 37.31 120 SER A C 1
ATOM 906 O O . SER A 1 120 ? -10.352 22.210 21.931 1.00 37.31 120 SER A O 1
ATOM 908 N N . VAL A 1 121 ? -8.438 21.065 21.731 1.00 36.03 121 VAL A N 1
ATOM 909 C CA . VAL A 1 121 ? -9.008 19.763 22.136 1.00 36.03 121 VAL A CA 1
ATOM 910 C C . VAL A 1 121 ? -9.199 19.659 23.660 1.00 36.03 121 VAL A C 1
ATOM 912 O O . VAL A 1 121 ? -10.057 18.910 24.126 1.00 36.03 121 VAL A O 1
ATOM 915 N N . PHE A 1 122 ? -8.488 20.469 24.454 1.00 38.41 122 PHE A N 1
ATOM 916 C CA . PHE A 1 122 ? -8.608 20.466 25.919 1.00 38.41 122 PHE A CA 1
ATOM 917 C C . PHE A 1 122 ? -9.929 21.056 26.456 1.00 38.41 122 PHE A C 1
ATOM 919 O O . PHE A 1 122 ? -10.225 20.878 27.634 1.00 38.41 122 PHE A O 1
ATOM 926 N N . ARG A 1 123 ? -10.758 21.715 25.626 1.00 34.78 123 ARG A N 1
ATOM 927 C CA . ARG A 1 123 ? -12.044 22.311 26.061 1.00 34.78 123 ARG A CA 1
ATOM 928 C C . ARG A 1 123 ? -13.292 21.459 25.811 1.00 34.78 123 ARG A C 1
ATOM 930 O O . ARG A 1 123 ? -14.346 21.834 26.308 1.00 34.78 123 ARG A O 1
ATOM 937 N N . ILE A 1 124 ? -13.217 20.333 25.093 1.00 37.91 124 ILE A N 1
ATOM 938 C CA . ILE A 1 124 ? -14.436 19.604 24.660 1.00 37.91 124 ILE A CA 1
ATOM 939 C C . ILE A 1 124 ? -14.646 18.260 25.388 1.00 37.91 124 ILE A C 1
ATOM 941 O O . ILE A 1 124 ? -15.690 17.635 25.250 1.00 37.91 124 ILE A O 1
ATOM 945 N N . LYS A 1 125 ? -13.725 17.822 26.256 1.00 32.03 125 LYS A N 1
ATOM 946 C CA . LYS A 1 125 ? -13.840 16.528 26.966 1.00 32.03 125 LYS A CA 1
ATOM 947 C C . LYS A 1 125 ? -14.114 16.654 28.473 1.00 32.03 125 LYS A C 1
ATOM 949 O O . LYS A 1 125 ? -13.627 15.844 29.251 1.00 32.03 125 LYS A O 1
ATOM 954 N N . GLY A 1 126 ? -14.859 17.689 28.872 1.00 28.64 126 GLY A N 1
ATOM 955 C CA . GLY A 1 126 ? -15.201 17.985 30.273 1.00 28.64 126 GLY A CA 1
ATOM 956 C C . GLY A 1 126 ? -16.674 17.797 30.658 1.00 28.64 126 GLY A C 1
ATOM 957 O O . GLY A 1 126 ? -17.006 17.983 31.820 1.00 28.64 126 GLY A O 1
ATOM 958 N N . ALA A 1 127 ? -17.563 17.431 29.734 1.00 30.95 127 ALA A N 1
ATOM 959 C CA . ALA A 1 127 ? -18.981 17.263 30.045 1.00 30.95 127 ALA A CA 1
ATOM 960 C C . ALA A 1 127 ? -19.539 16.013 29.365 1.00 30.95 127 ALA A C 1
ATOM 962 O O . ALA A 1 127 ? -19.953 16.062 28.212 1.00 30.95 127 ALA A O 1
ATOM 963 N N . SER A 1 128 ? -19.466 14.889 30.075 1.00 30.12 128 SER A N 1
ATOM 964 C CA . SER A 1 128 ? -20.541 13.898 30.231 1.00 30.12 128 SER A CA 1
ATOM 965 C C . SER A 1 128 ? -19.909 12.619 30.788 1.00 30.12 128 SER A C 1
ATOM 967 O O . SER A 1 128 ? -19.316 11.815 30.069 1.00 30.12 128 SER A O 1
ATOM 969 N N . ALA A 1 129 ? -19.951 12.512 32.113 1.00 34.50 129 ALA A N 1
ATOM 970 C CA . ALA A 1 129 ? -19.726 11.289 32.858 1.00 34.50 129 ALA A CA 1
ATOM 971 C C . ALA A 1 129 ? -21.098 10.776 33.309 1.00 34.50 129 ALA A C 1
ATOM 973 O O . ALA A 1 129 ? -21.851 11.567 33.860 1.00 34.50 129 ALA A O 1
ATOM 974 N N . GLU A 1 130 ? -21.383 9.496 33.048 1.00 29.66 130 GLU A N 1
ATOM 975 C CA . GLU A 1 130 ? -22.218 8.550 33.825 1.00 29.66 130 GLU A CA 1
ATOM 976 C C . GLU A 1 130 ? -22.272 7.231 33.003 1.00 29.66 130 GLU A C 1
ATOM 978 O O . GLU A 1 130 ? -22.702 7.239 31.856 1.00 29.66 130 GLU A O 1
ATOM 983 N N . ALA A 1 131 ? -21.509 6.177 33.357 1.00 28.94 131 ALA A N 1
ATOM 984 C CA . ALA A 1 131 ? -21.848 5.073 34.287 1.00 28.94 131 ALA A CA 1
ATOM 985 C C . ALA A 1 131 ? -22.900 4.094 33.672 1.00 28.94 131 ALA A C 1
ATOM 987 O O . ALA A 1 131 ? -23.970 4.548 33.310 1.00 28.94 131 ALA A O 1
ATOM 988 N N . GLN A 1 132 ? -22.765 2.762 33.497 1.00 30.00 132 GLN A N 1
ATOM 989 C CA . GLN A 1 132 ? -21.822 1.686 33.886 1.00 30.00 132 GLN A CA 1
ATOM 990 C C . GLN A 1 132 ? -21.932 0.457 32.885 1.00 30.00 132 GLN A C 1
ATOM 992 O O . GLN A 1 132 ? -22.170 0.726 31.712 1.00 30.00 132 GLN A O 1
ATOM 997 N N . PRO A 1 133 ? -21.701 -0.857 33.207 1.00 37.38 133 PRO A N 1
ATOM 998 C CA . PRO A 1 133 ? -20.577 -1.645 32.658 1.00 37.38 133 PRO A CA 1
ATOM 999 C C . PRO A 1 133 ? -20.914 -3.016 31.982 1.00 37.38 133 PRO A C 1
ATOM 1001 O O . PRO A 1 133 ? -22.004 -3.548 32.119 1.00 37.38 133 PRO A O 1
ATOM 1004 N N . LYS A 1 134 ? -19.877 -3.630 31.368 1.00 33.09 134 LYS A N 1
ATOM 1005 C CA . LYS A 1 134 ? -19.674 -5.069 31.013 1.00 33.09 134 LYS A CA 1
ATOM 1006 C C . LYS A 1 134 ? -20.667 -5.759 30.049 1.00 33.09 134 LYS A C 1
ATOM 1008 O O . LYS A 1 134 ? -21.809 -5.975 30.403 1.00 33.09 134 LYS A O 1
ATOM 1013 N N . VAL A 1 135 ? -20.158 -6.302 28.931 1.00 27.61 135 VAL A N 1
ATOM 1014 C CA . VAL A 1 135 ? -19.767 -7.728 28.764 1.00 27.61 135 VAL A CA 1
ATOM 1015 C C . VAL A 1 135 ? -18.717 -7.810 27.645 1.00 27.61 135 VAL A C 1
ATOM 1017 O O . VAL A 1 135 ? -18.856 -7.201 26.588 1.00 27.61 135 VAL A O 1
ATOM 1020 N N . VAL A 1 136 ? -17.630 -8.527 27.926 1.00 37.72 136 VAL A N 1
ATOM 1021 C CA . VAL A 1 136 ? -16.560 -8.864 26.985 1.00 37.72 136 VAL A CA 1
ATOM 1022 C C . VAL A 1 136 ? -17.034 -10.048 26.147 1.00 37.72 136 VAL A C 1
ATOM 1024 O O . VAL A 1 136 ? -17.163 -11.145 26.678 1.00 37.72 136 VAL A O 1
ATOM 1027 N N . GLU A 1 137 ? -17.247 -9.837 24.851 1.00 31.89 137 GLU A N 1
ATOM 1028 C CA . GLU A 1 137 ? -17.235 -10.914 23.862 1.00 31.89 137 GLU A CA 1
ATOM 1029 C C . GLU A 1 137 ? -16.164 -10.577 22.824 1.00 31.89 137 GLU A C 1
ATOM 1031 O O . GLU A 1 137 ? -16.255 -9.621 22.048 1.00 31.89 137 GLU A O 1
ATOM 1036 N N . ALA A 1 138 ? -15.067 -11.322 22.926 1.00 36.84 138 ALA A N 1
ATOM 1037 C CA . ALA A 1 138 ? -13.888 -11.205 22.097 1.00 36.84 138 ALA A CA 1
ATOM 1038 C C . ALA A 1 138 ? -14.177 -11.773 20.701 1.00 36.84 138 ALA A C 1
ATOM 1040 O O . ALA A 1 138 ? -13.921 -12.937 20.420 1.00 36.84 138 ALA A O 1
ATOM 1041 N N . ALA A 1 139 ? -14.675 -10.919 19.812 1.00 31.72 139 ALA A N 1
ATOM 1042 C CA . ALA A 1 139 ? -14.494 -11.070 18.376 1.00 31.72 139 ALA A CA 1
ATOM 1043 C C . ALA A 1 139 ? -13.599 -9.917 17.914 1.00 31.72 139 ALA A C 1
ATOM 1045 O O . ALA A 1 139 ? -13.979 -8.745 17.978 1.00 31.72 139 ALA A O 1
ATOM 1046 N N . SER A 1 140 ? -12.375 -10.257 17.521 1.00 34.06 140 SER A N 1
ATOM 1047 C CA . SER A 1 140 ? -11.329 -9.370 17.016 1.00 34.06 140 SER A CA 1
ATOM 1048 C C . SER A 1 140 ? -11.851 -8.463 15.895 1.00 34.06 140 SER A C 1
ATOM 1050 O O . SER A 1 140 ? -11.885 -8.814 14.717 1.00 34.06 140 SER A O 1
ATOM 1052 N N . LYS A 1 141 ? -12.262 -7.249 16.272 1.00 31.11 141 LYS A N 1
ATOM 1053 C CA . LYS A 1 141 ? -12.476 -6.139 15.341 1.00 31.11 141 LYS A CA 1
ATOM 1054 C C . LYS A 1 141 ? -11.106 -5.693 14.813 1.00 31.11 141 LYS A C 1
ATOM 1056 O O . LYS A 1 141 ? -10.216 -5.462 15.632 1.00 31.11 141 LYS A O 1
ATOM 1061 N N . PRO A 1 142 ? -10.924 -5.513 13.492 1.00 35.38 142 PRO A N 1
ATOM 1062 C CA . PRO A 1 142 ? -9.740 -4.850 12.967 1.00 35.38 142 PRO A CA 1
ATOM 1063 C C . PRO A 1 142 ? -9.678 -3.442 13.557 1.00 35.38 142 PRO A C 1
ATOM 1065 O O . PRO A 1 142 ? -10.647 -2.679 13.489 1.00 35.38 142 PRO A O 1
ATOM 1068 N N . ALA A 1 143 ? -8.557 -3.133 14.192 1.00 38.84 143 ALA A N 1
ATOM 1069 C CA . ALA A 1 143 ? -8.302 -1.871 14.853 1.00 38.84 143 ALA A CA 1
ATOM 1070 C C . ALA A 1 143 ? -8.069 -0.749 13.830 1.00 38.84 143 ALA A C 1
ATOM 1072 O O . ALA A 1 143 ? -6.947 -0.293 13.693 1.00 38.84 143 ALA A O 1
ATOM 1073 N N . GLU A 1 144 ? -9.095 -0.280 13.112 1.00 38.06 144 GLU A N 1
ATOM 1074 C CA . GLU A 1 144 ? -8.957 0.957 12.330 1.00 38.06 144 GLU A CA 1
ATOM 1075 C C . GLU A 1 144 ? -10.296 1.590 11.919 1.00 38.06 144 GLU A C 1
ATOM 1077 O O . GLU A 1 144 ? -10.806 1.436 10.814 1.00 38.06 144 GLU A O 1
ATOM 1082 N N . SER A 1 145 ? -10.884 2.365 12.832 1.00 38.38 145 SER A N 1
ATOM 1083 C CA . SER A 1 145 ? -11.830 3.430 12.459 1.00 38.38 145 SER A CA 1
ATOM 1084 C C . SER A 1 145 ? -11.531 4.760 13.160 1.00 38.38 145 SER A C 1
ATOM 1086 O O . SER A 1 145 ? -12.362 5.667 13.160 1.00 38.38 145 SER A O 1
ATOM 1088 N N . GLN A 1 146 ? -10.355 4.898 13.776 1.00 36.94 146 GLN A N 1
ATOM 1089 C CA . GLN A 1 146 ? -9.926 6.131 14.431 1.00 36.94 146 GLN A CA 1
ATOM 1090 C C . GLN A 1 146 ? -8.866 6.827 13.572 1.00 36.94 146 GLN A C 1
ATOM 1092 O O . GLN A 1 146 ? -7.667 6.658 13.796 1.00 36.94 146 GLN A O 1
ATOM 1097 N N . GLY A 1 147 ? -9.317 7.613 12.588 1.00 38.53 147 GLY A N 1
ATOM 1098 C CA . GLY A 1 147 ? -8.441 8.595 11.938 1.00 38.53 147 GLY A CA 1
ATOM 1099 C C . GLY A 1 147 ? -8.572 8.806 10.433 1.00 38.53 147 GLY A C 1
ATOM 1100 O O . GLY A 1 147 ? -7.641 9.358 9.859 1.00 38.53 147 GLY A O 1
ATOM 1101 N N . LEU A 1 148 ? -9.671 8.424 9.776 1.00 40.12 148 LEU A N 1
ATOM 1102 C CA . LEU A 1 148 ? -9.907 8.931 8.419 1.00 40.12 148 LEU A CA 1
ATOM 1103 C C . LEU A 1 148 ? -10.347 10.406 8.497 1.00 40.12 148 LEU A C 1
ATOM 1105 O O . LEU A 1 148 ? -11.163 10.741 9.364 1.00 40.12 148 LEU A O 1
ATOM 1109 N N . PRO A 1 149 ? -9.815 11.298 7.638 1.00 40.47 149 PRO A N 1
ATOM 1110 C CA . PRO A 1 149 ? -10.242 12.691 7.594 1.00 40.47 149 PRO A CA 1
ATOM 1111 C C . PRO A 1 149 ? -11.752 12.768 7.325 1.00 40.47 149 PRO A C 1
ATOM 1113 O O . PRO A 1 149 ? -12.319 11.915 6.642 1.00 40.47 149 PRO A O 1
ATOM 1116 N N . SER A 1 150 ? -12.412 13.793 7.866 1.00 42.12 150 SER A N 1
ATOM 1117 C CA . SER A 1 150 ? -13.872 14.005 7.890 1.00 42.12 150 SER A CA 1
ATOM 1118 C C . SER A 1 150 ? -14.559 14.156 6.520 1.00 42.12 150 SER A C 1
ATOM 1120 O O . SER A 1 150 ? -15.704 14.591 6.455 1.00 42.12 150 SER A O 1
ATOM 1122 N N . PHE A 1 151 ? -13.891 13.785 5.428 1.00 42.94 151 PHE A N 1
ATOM 1123 C CA . PHE A 1 151 ? -14.447 13.716 4.076 1.00 42.94 151 PHE A CA 1
ATOM 1124 C C . PHE A 1 151 ? -15.310 12.471 3.838 1.00 42.94 151 PHE A C 1
ATOM 1126 O O . PHE A 1 151 ? -15.841 12.310 2.745 1.00 42.94 151 PHE A O 1
ATOM 1133 N N . VAL A 1 152 ? -15.457 11.587 4.831 1.00 44.31 152 VAL A N 1
ATOM 1134 C CA . VAL A 1 152 ? -16.382 10.449 4.763 1.00 44.31 152 VAL A CA 1
ATOM 1135 C C . VAL A 1 152 ? -17.782 10.943 5.153 1.00 44.31 152 VAL A C 1
ATOM 1137 O O . VAL A 1 152 ? -18.005 11.230 6.335 1.00 44.31 152 VAL A O 1
ATOM 1140 N N . PRO A 1 153 ? -18.733 11.059 4.206 1.00 39.91 153 PRO A N 1
ATOM 1141 C CA . PRO A 1 153 ? -20.083 11.481 4.535 1.00 39.91 153 PRO A CA 1
ATOM 1142 C C . PRO A 1 153 ? -20.733 10.431 5.442 1.00 39.91 153 PRO A C 1
ATOM 1144 O O . PRO A 1 153 ? -20.700 9.229 5.169 1.00 39.91 153 PRO A O 1
ATOM 1147 N N . LYS A 1 154 ? -21.296 10.890 6.562 1.00 38.59 154 LYS A N 1
ATOM 1148 C CA . LYS A 1 154 ? -22.092 10.062 7.471 1.00 38.59 154 LYS A CA 1
ATOM 1149 C C . LYS A 1 154 ? -23.498 9.904 6.891 1.00 38.59 154 LYS A C 1
ATOM 1151 O O . LYS A 1 154 ? -24.277 10.849 6.931 1.00 38.59 154 LYS A O 1
ATOM 1156 N N . GLY A 1 155 ? -23.811 8.693 6.433 1.00 37.44 155 GLY A N 1
ATOM 1157 C CA . GLY A 1 155 ? -25.156 8.267 6.034 1.00 37.44 155 GLY A CA 1
ATOM 1158 C C . GLY A 1 155 ? -25.382 8.285 4.520 1.00 37.44 155 GLY A C 1
ATOM 1159 O O . GLY A 1 155 ? -25.256 9.326 3.886 1.00 37.44 155 GLY A O 1
ATOM 1160 N N . GLY A 1 156 ? -25.738 7.122 3.963 1.00 49.47 156 GLY A N 1
ATOM 1161 C CA . GLY A 1 156 ? -25.968 6.899 2.528 1.00 49.47 156 GLY A CA 1
ATOM 1162 C C . GLY A 1 156 ? -24.865 6.071 1.862 1.00 49.47 156 GLY A C 1
ATOM 1163 O O . GLY A 1 156 ? -23.745 6.022 2.373 1.00 49.47 156 GLY A O 1
ATOM 1164 N N . ASP A 1 157 ? -25.203 5.396 0.751 1.00 51.84 157 ASP A N 1
ATOM 1165 C CA . ASP A 1 157 ? -24.255 4.637 -0.081 1.00 51.84 157 ASP A CA 1
ATOM 1166 C C . ASP A 1 157 ? -22.986 5.477 -0.287 1.00 51.84 157 ASP A C 1
ATOM 1168 O O . ASP A 1 157 ? -23.036 6.582 -0.834 1.00 51.84 157 ASP A O 1
ATOM 1172 N N . LYS A 1 158 ? -21.855 4.995 0.242 1.00 61.97 158 LYS A N 1
ATOM 1173 C CA . LYS A 1 158 ? -20.623 5.788 0.311 1.00 61.97 158 LYS A CA 1
ATOM 1174 C C . LYS A 1 158 ? -20.116 6.104 -1.095 1.00 61.97 158 LYS A C 1
ATOM 1176 O O . LYS A 1 158 ? -20.218 5.285 -2.005 1.00 61.97 158 LYS A O 1
ATOM 1181 N N . SER A 1 159 ? -19.542 7.296 -1.247 1.00 71.50 159 SER A N 1
ATOM 1182 C CA . SER A 1 159 ? -19.024 7.778 -2.524 1.00 71.50 159 SER A CA 1
ATOM 1183 C C . SER A 1 159 ? -17.887 6.897 -3.041 1.00 71.50 159 SER A C 1
ATOM 1185 O O . SER A 1 159 ? -17.070 6.382 -2.275 1.00 71.50 159 SER A O 1
ATOM 1187 N N . VAL A 1 160 ? -17.791 6.796 -4.368 1.00 75.81 160 VAL A N 1
ATOM 1188 C CA . VAL A 1 160 ? -16.691 6.131 -5.084 1.00 75.81 160 VAL A CA 1
ATOM 1189 C C . VAL A 1 160 ? -15.319 6.562 -4.547 1.00 75.81 160 VAL A C 1
ATOM 1191 O O . VAL A 1 160 ? -14.416 5.742 -4.433 1.00 75.81 160 VAL A O 1
ATOM 1194 N N . GLY A 1 161 ? -15.169 7.820 -4.120 1.00 72.31 161 GLY A N 1
ATOM 1195 C CA . GLY A 1 161 ? -13.924 8.323 -3.535 1.00 72.31 161 GLY A CA 1
ATOM 1196 C C . GLY A 1 161 ? -13.447 7.544 -2.303 1.00 72.31 161 GLY A C 1
ATOM 1197 O O . GLY A 1 161 ? -12.253 7.299 -2.169 1.00 72.31 161 GLY A O 1
ATOM 1198 N N . VAL A 1 162 ? -14.353 7.089 -1.431 1.00 74.88 162 VAL A N 1
ATOM 1199 C CA . VAL A 1 162 ? -13.981 6.296 -0.243 1.00 74.88 162 VAL A CA 1
ATOM 1200 C C . VAL A 1 162 ? -13.430 4.928 -0.649 1.00 74.88 162 VAL A C 1
ATOM 1202 O O . VAL A 1 162 ? -12.451 4.458 -0.074 1.00 74.88 162 VAL A O 1
ATOM 1205 N N . ILE A 1 163 ? -14.031 4.313 -1.667 1.00 79.00 163 ILE A N 1
ATOM 1206 C CA . ILE A 1 163 ? -13.603 3.024 -2.225 1.00 79.00 163 ILE A CA 1
ATOM 1207 C C . ILE A 1 163 ? -12.180 3.152 -2.767 1.00 79.00 163 ILE A C 1
ATOM 1209 O O . ILE A 1 163 ? -11.321 2.346 -2.422 1.00 79.00 163 ILE A O 1
ATOM 1213 N N . LEU A 1 164 ? -11.913 4.211 -3.535 1.00 81.38 164 LEU A N 1
ATOM 1214 C CA . LEU A 1 164 ? -10.591 4.484 -4.094 1.00 81.38 164 LEU A CA 1
ATOM 1215 C C . LEU A 1 164 ? -9.536 4.712 -3.007 1.00 81.38 164 LEU A C 1
ATOM 1217 O O . LEU A 1 164 ? -8.442 4.166 -3.103 1.00 81.38 164 LEU A O 1
ATOM 1221 N N . VAL A 1 165 ? -9.861 5.452 -1.942 1.00 81.19 165 VAL A N 1
ATOM 1222 C CA . VAL A 1 165 ? -8.939 5.652 -0.810 1.00 81.19 165 VAL A CA 1
ATOM 1223 C C . VAL A 1 165 ? -8.552 4.317 -0.169 1.00 81.19 165 VAL A C 1
ATOM 1225 O O . VAL A 1 165 ? -7.374 4.098 0.107 1.00 81.19 165 VAL A O 1
ATOM 1228 N N . TYR A 1 166 ? -9.508 3.403 0.027 1.00 81.69 166 TYR A N 1
ATOM 1229 C CA . TYR A 1 166 ? -9.205 2.076 0.568 1.00 81.69 166 TYR A CA 1
ATOM 1230 C C . TYR A 1 166 ? -8.353 1.226 -0.377 1.00 81.69 166 TYR A C 1
ATOM 1232 O O . TYR A 1 166 ? -7.452 0.543 0.105 1.00 81.69 166 TYR A O 1
ATOM 1240 N N . VAL A 1 167 ? -8.591 1.294 -1.692 1.00 85.44 167 VAL A N 1
ATOM 1241 C CA . VAL A 1 167 ? -7.734 0.627 -2.688 1.00 85.44 167 VAL A CA 1
ATOM 1242 C C . VAL A 1 167 ? -6.296 1.135 -2.574 1.00 85.44 167 VAL A C 1
ATOM 1244 O O . VAL A 1 167 ? -5.382 0.332 -2.422 1.00 85.44 167 VAL A O 1
ATOM 1247 N N . VAL A 1 168 ? -6.097 2.458 -2.549 1.00 82.81 168 VAL A N 1
ATOM 1248 C CA . VAL A 1 168 ? -4.762 3.066 -2.427 1.00 82.81 168 VAL A CA 1
ATOM 1249 C C . VAL A 1 168 ? -4.065 2.603 -1.147 1.00 82.81 168 VAL A C 1
ATOM 1251 O O . VAL A 1 168 ? -2.950 2.095 -1.211 1.00 82.81 168 VAL A O 1
ATOM 1254 N N . ILE A 1 169 ? -4.710 2.739 0.015 1.00 79.00 169 ILE A N 1
ATOM 1255 C CA . ILE A 1 169 ? -4.101 2.371 1.305 1.00 79.00 169 ILE A CA 1
ATOM 1256 C C . ILE A 1 169 ? -3.689 0.893 1.319 1.00 79.00 169 ILE A C 1
ATOM 1258 O O . ILE A 1 169 ? -2.586 0.567 1.755 1.00 79.00 169 ILE A O 1
ATOM 1262 N N . ALA A 1 170 ? -4.555 0.007 0.828 1.00 83.75 170 ALA A N 1
ATOM 1263 C CA . ALA A 1 170 ? -4.296 -1.426 0.803 1.00 83.75 170 ALA A CA 1
ATOM 1264 C C . ALA A 1 170 ? -3.147 -1.806 -0.140 1.00 83.75 170 ALA A C 1
ATOM 1266 O O . ALA A 1 170 ? -2.264 -2.566 0.257 1.00 83.75 170 ALA A O 1
ATOM 1267 N N . GLU A 1 171 ? -3.128 -1.275 -1.365 1.00 87.38 171 GLU A N 1
ATOM 1268 C CA . GLU A 1 171 ? -2.083 -1.607 -2.336 1.00 87.38 171 GLU A CA 1
ATOM 1269 C C . GLU A 1 171 ? -0.713 -1.087 -1.896 1.00 87.38 171 GLU A C 1
ATOM 1271 O O . GLU A 1 171 ? 0.263 -1.838 -1.917 1.00 87.38 171 GLU A O 1
ATOM 1276 N N . PHE A 1 172 ? -0.637 0.147 -1.387 1.00 84.38 172 PHE A N 1
ATOM 1277 C CA . PHE A 1 172 ? 0.591 0.655 -0.767 1.00 84.38 172 PHE A CA 1
ATOM 1278 C C . PHE A 1 172 ? 1.008 -0.189 0.447 1.00 84.38 172 PHE A C 1
ATOM 1280 O O . PHE A 1 172 ? 2.195 -0.460 0.628 1.00 84.38 172 PHE A O 1
ATOM 1287 N N . GLY A 1 173 ? 0.051 -0.658 1.253 1.00 79.44 173 GLY A N 1
ATOM 1288 C CA . GLY A 1 173 ? 0.299 -1.584 2.358 1.00 79.44 173 GLY A CA 1
ATOM 1289 C C . GLY A 1 173 ? 0.996 -2.870 1.904 1.00 79.44 173 GLY A C 1
ATOM 1290 O O . GLY A 1 173 ? 2.004 -3.264 2.492 1.00 79.44 173 GLY A O 1
ATOM 1291 N N . VAL A 1 174 ? 0.528 -3.480 0.813 1.00 85.62 174 VAL A N 1
ATOM 1292 C CA . VAL A 1 174 ? 1.118 -4.706 0.250 1.00 85.62 174 VAL A CA 1
ATOM 1293 C C . VAL A 1 174 ? 2.534 -4.478 -0.279 1.00 85.62 174 VAL A C 1
ATOM 1295 O O . VAL A 1 174 ? 3.413 -5.286 0.001 1.00 85.62 174 VAL A O 1
ATOM 1298 N N . PHE A 1 175 ? 2.791 -3.370 -0.977 1.00 82.88 175 PHE A N 1
ATOM 1299 C CA . PHE A 1 175 ? 4.135 -3.066 -1.487 1.00 82.88 175 PHE A CA 1
ATOM 1300 C C . PHE A 1 175 ? 5.113 -2.565 -0.415 1.00 82.88 175 PHE A C 1
ATOM 1302 O O . PHE A 1 175 ? 6.324 -2.648 -0.603 1.00 82.88 175 PHE A O 1
ATOM 1309 N N . SER A 1 176 ? 4.610 -2.053 0.710 1.00 73.38 176 SER A N 1
ATOM 1310 C CA . SER A 1 176 ? 5.432 -1.602 1.844 1.00 73.38 176 SER A CA 1
ATOM 1311 C C . SER A 1 176 ? 5.762 -2.702 2.862 1.00 73.38 176 SER A C 1
ATOM 1313 O O . SER A 1 176 ? 6.539 -2.461 3.785 1.00 73.38 176 SER A O 1
ATOM 1315 N N . SER A 1 177 ? 5.192 -3.901 2.711 1.00 74.12 177 SER A N 1
ATOM 1316 C CA . SER A 1 177 ? 5.371 -5.027 3.630 1.00 74.12 177 SER A CA 1
ATOM 1317 C C . SER A 1 177 ? 5.867 -6.279 2.909 1.00 74.12 177 SER A C 1
ATOM 1319 O O . SER A 1 177 ? 5.763 -6.408 1.690 1.00 74.12 177 SER A O 1
ATOM 1321 N N . TYR A 1 178 ? 6.439 -7.218 3.668 1.00 72.88 178 TYR A N 1
ATOM 1322 C CA . TYR A 1 178 ? 6.831 -8.505 3.105 1.00 72.88 178 TYR A CA 1
ATOM 1323 C C . TYR A 1 178 ? 5.578 -9.312 2.759 1.00 72.88 178 TYR A C 1
ATOM 1325 O O . TYR A 1 178 ? 4.802 -9.677 3.643 1.00 72.88 178 TYR A O 1
ATOM 1333 N N . THR A 1 179 ? 5.394 -9.593 1.472 1.00 81.06 179 THR A N 1
ATOM 1334 C CA . THR A 1 179 ? 4.280 -10.386 0.955 1.00 81.06 179 THR A CA 1
ATOM 1335 C C . THR A 1 179 ? 4.794 -11.514 0.074 1.00 81.06 179 THR A C 1
ATOM 1337 O O . THR A 1 179 ? 5.804 -11.382 -0.620 1.00 81.06 179 THR A O 1
ATOM 1340 N N . THR A 1 180 ? 4.124 -12.663 0.159 1.00 79.50 180 THR A N 1
ATOM 1341 C CA . THR A 1 180 ? 4.485 -13.860 -0.602 1.00 79.50 180 THR A CA 1
ATOM 1342 C C . THR A 1 180 ? 3.593 -13.947 -1.839 1.00 79.50 180 THR A C 1
ATOM 1344 O O . THR A 1 180 ? 2.378 -14.110 -1.687 1.00 79.50 180 THR A O 1
ATOM 1347 N N . PRO A 1 181 ? 4.153 -13.841 -3.056 1.00 87.88 181 PRO A N 1
ATOM 1348 C CA . PRO A 1 181 ? 3.373 -13.987 -4.273 1.00 87.88 181 PRO A CA 1
ATOM 1349 C C . PRO A 1 181 ? 2.950 -15.450 -4.474 1.00 87.88 181 PRO A C 1
ATOM 1351 O O . PRO A 1 181 ? 3.551 -16.363 -3.895 1.00 87.88 181 PRO A O 1
ATOM 1354 N N . PRO A 1 182 ? 1.941 -15.712 -5.319 1.00 84.81 182 PRO A N 1
ATOM 1355 C CA . PRO A 1 182 ? 1.595 -17.073 -5.701 1.00 84.81 182 PRO A CA 1
ATOM 1356 C C . PRO A 1 182 ? 2.790 -17.799 -6.337 1.00 84.81 182 PRO A C 1
ATOM 1358 O O . PRO A 1 182 ? 3.530 -17.190 -7.111 1.00 84.81 182 PRO A O 1
ATOM 1361 N N . PRO A 1 183 ? 2.960 -19.108 -6.078 1.00 78.75 183 PRO A N 1
ATOM 1362 C CA . PRO A 1 183 ? 4.129 -19.857 -6.543 1.00 78.75 183 PRO A CA 1
ATOM 1363 C C . PRO A 1 183 ? 4.196 -19.976 -8.072 1.00 78.75 183 PRO A C 1
ATOM 1365 O O . PRO A 1 183 ? 5.279 -20.112 -8.631 1.00 78.75 183 PRO A O 1
ATOM 1368 N N . VAL A 1 184 ? 3.045 -19.929 -8.751 1.00 90.62 184 VAL A N 1
ATOM 1369 C CA . VAL A 1 184 ? 2.922 -19.950 -10.214 1.00 90.62 184 VAL A CA 1
ATOM 1370 C C . VAL A 1 184 ? 1.692 -19.157 -10.662 1.00 90.62 184 VAL A C 1
ATOM 1372 O O . VAL A 1 184 ? 0.710 -19.031 -9.926 1.00 90.62 184 VAL A O 1
ATOM 1375 N N . ALA A 1 185 ? 1.716 -18.674 -11.907 1.00 92.81 185 ALA A N 1
ATOM 1376 C CA . ALA A 1 185 ? 0.653 -17.844 -12.477 1.00 92.81 185 ALA A CA 1
ATOM 1377 C C . ALA A 1 185 ? -0.720 -18.537 -12.506 1.00 92.81 185 ALA A C 1
ATOM 1379 O O . ALA A 1 185 ? -1.735 -17.894 -12.257 1.00 92.81 185 ALA A O 1
ATOM 1380 N N . SER A 1 186 ? -0.770 -19.849 -12.758 1.00 89.69 186 SER A N 1
ATOM 1381 C CA . SER A 1 186 ? -2.025 -20.616 -12.776 1.00 89.69 186 SER A CA 1
ATOM 1382 C C . SER A 1 186 ? -2.721 -20.636 -11.413 1.00 89.69 186 SER A C 1
ATOM 1384 O O . SER A 1 186 ? -3.941 -20.492 -11.342 1.00 89.69 186 SER A O 1
ATOM 1386 N N . VAL A 1 187 ? -1.950 -20.750 -10.327 1.00 85.75 187 VAL A N 1
ATOM 1387 C CA . VAL A 1 187 ? -2.464 -20.693 -8.951 1.00 85.75 187 VAL A CA 1
ATOM 1388 C C . VAL A 1 187 ? -2.986 -19.291 -8.642 1.00 85.75 187 VAL A C 1
ATOM 1390 O O . VAL A 1 187 ? -4.098 -19.154 -8.136 1.00 85.75 187 VAL A O 1
ATOM 1393 N N . GLY A 1 188 ? -2.233 -18.246 -8.997 1.00 87.94 188 GLY A N 1
ATOM 1394 C CA . GLY A 1 188 ? -2.673 -16.862 -8.804 1.00 87.94 188 GLY A CA 1
ATOM 1395 C C . GLY A 1 188 ? -3.931 -16.508 -9.596 1.00 87.94 188 GLY A C 1
ATOM 1396 O O . GLY A 1 188 ? -4.850 -15.898 -9.053 1.00 87.94 188 GLY A O 1
ATOM 1397 N N . LEU A 1 189 ? -4.029 -16.957 -10.849 1.00 92.75 189 LEU A N 1
ATOM 1398 C CA . LEU A 1 189 ? -5.233 -16.808 -11.666 1.00 92.75 189 LEU A CA 1
ATOM 1399 C C . LEU A 1 189 ? -6.428 -17.528 -11.027 1.00 92.75 189 LEU A C 1
ATOM 1401 O O . LEU A 1 189 ? -7.519 -16.965 -10.961 1.00 92.75 189 LEU A O 1
ATOM 1405 N N . GLY A 1 190 ? -6.218 -18.740 -10.503 1.00 87.00 190 GLY A N 1
ATOM 1406 C CA . GLY A 1 190 ? -7.239 -19.479 -9.761 1.00 87.00 190 GLY A CA 1
ATOM 1407 C C . GLY A 1 190 ? -7.761 -18.700 -8.551 1.00 87.00 190 GLY A C 1
ATOM 1408 O O . GLY A 1 190 ? -8.974 -18.546 -8.396 1.00 87.00 190 GLY A O 1
ATOM 1409 N N . PHE A 1 191 ? -6.862 -18.136 -7.738 1.00 86.38 191 PHE A N 1
ATOM 1410 C CA . PHE A 1 191 ? -7.239 -17.273 -6.613 1.00 86.38 191 PHE A CA 1
ATOM 1411 C C . PHE A 1 191 ? -7.984 -16.019 -7.062 1.00 86.38 191 PHE A C 1
ATOM 1413 O O . PHE A 1 191 ? -8.979 -15.656 -6.440 1.00 86.38 191 PHE A O 1
ATOM 1420 N N . PHE A 1 192 ? -7.547 -15.381 -8.147 1.00 93.50 192 PHE A N 1
ATOM 1421 C CA . PHE A 1 192 ? -8.203 -14.194 -8.686 1.00 93.50 192 PHE A CA 1
ATOM 1422 C C . PHE A 1 192 ? -9.649 -14.474 -9.106 1.00 93.50 192 PHE A C 1
ATOM 1424 O O . PHE A 1 192 ? -10.562 -13.751 -8.710 1.00 93.50 192 PHE A O 1
ATOM 1431 N N . VAL A 1 193 ? -9.875 -15.552 -9.860 1.00 93.94 193 VAL A N 1
ATOM 1432 C CA . VAL A 1 193 ? -11.215 -15.945 -10.322 1.00 93.94 193 VAL A CA 1
ATOM 1433 C C . VAL A 1 193 ? -12.113 -16.321 -9.143 1.00 93.94 193 VAL A C 1
ATOM 1435 O O . VAL A 1 193 ? -13.258 -15.869 -9.071 1.00 93.94 193 VAL A O 1
ATOM 1438 N N . LEU A 1 194 ? -11.596 -17.104 -8.192 1.00 88.38 194 LEU A N 1
ATOM 1439 C CA . LEU A 1 194 ? -12.338 -17.498 -6.994 1.00 88.38 194 LEU A CA 1
ATOM 1440 C C . LEU A 1 194 ? -12.705 -16.281 -6.139 1.00 88.38 194 LEU A C 1
ATOM 1442 O O . LEU A 1 194 ? -13.841 -16.168 -5.673 1.00 88.38 194 LEU A O 1
ATOM 1446 N N . PHE A 1 195 ? -11.771 -15.346 -5.977 1.00 90.94 195 PHE A N 1
ATOM 1447 C CA . PHE A 1 195 ? -12.014 -14.094 -5.280 1.00 90.94 195 PHE A CA 1
ATOM 1448 C C . PHE A 1 195 ? -13.084 -13.256 -5.981 1.00 90.94 195 PHE A C 1
ATOM 1450 O O . PHE A 1 195 ? -14.003 -12.777 -5.322 1.00 90.94 195 PHE A O 1
ATOM 1457 N N . LEU A 1 196 ? -13.015 -13.108 -7.306 1.00 92.00 196 LEU A N 1
ATOM 1458 C CA . LEU A 1 196 ? -13.993 -12.329 -8.062 1.00 92.00 196 LEU A CA 1
ATOM 1459 C C . LEU A 1 196 ? -15.402 -12.931 -7.937 1.00 92.00 196 LEU A C 1
ATOM 1461 O O . LEU A 1 196 ? -16.368 -12.201 -7.720 1.00 92.00 196 LEU A O 1
ATOM 1465 N N . ALA A 1 197 ? -15.522 -14.261 -7.984 1.00 88.94 197 ALA A N 1
ATOM 1466 C CA . ALA A 1 197 ? -16.783 -14.953 -7.734 1.00 88.94 197 ALA A CA 1
ATOM 1467 C C . ALA A 1 197 ? -17.312 -14.687 -6.311 1.00 88.94 197 ALA A C 1
ATOM 1469 O O . ALA A 1 197 ? -18.486 -14.350 -6.136 1.00 88.94 197 ALA A O 1
ATOM 1470 N N . ALA A 1 198 ? -16.447 -14.768 -5.295 1.00 83.75 198 ALA A N 1
ATOM 1471 C CA . ALA A 1 198 ? -16.806 -14.457 -3.913 1.00 83.75 198 ALA A CA 1
ATOM 1472 C C . ALA A 1 198 ? -17.216 -12.984 -3.732 1.00 83.75 198 ALA A C 1
ATOM 1474 O O . ALA A 1 198 ? -18.202 -12.699 -3.051 1.00 83.75 198 ALA A O 1
ATOM 1475 N N . ALA A 1 199 ? -16.518 -12.053 -4.384 1.00 85.88 199 ALA A N 1
ATOM 1476 C CA . ALA A 1 199 ? -16.825 -10.629 -4.364 1.00 85.88 199 ALA A CA 1
ATOM 1477 C C . ALA A 1 199 ? -18.193 -10.339 -4.995 1.00 85.88 199 ALA A C 1
ATOM 1479 O O . ALA A 1 199 ? -18.980 -9.586 -4.426 1.00 85.88 199 ALA A O 1
ATOM 1480 N N . LEU A 1 200 ? -18.531 -10.986 -6.114 1.00 90.50 200 LEU A N 1
ATOM 1481 C CA . LEU A 1 200 ? -19.851 -10.868 -6.742 1.00 90.50 200 LEU A CA 1
ATOM 1482 C C . LEU A 1 200 ? -20.973 -11.401 -5.837 1.00 90.50 200 LEU A C 1
ATOM 1484 O O . LEU A 1 200 ? -22.024 -10.765 -5.714 1.00 90.50 200 LEU A O 1
ATOM 1488 N N . LEU A 1 201 ? -20.751 -12.539 -5.171 1.00 85.25 201 LEU A N 1
ATOM 1489 C CA . LEU A 1 201 ? -21.695 -13.089 -4.192 1.00 85.25 201 LEU A CA 1
ATOM 1490 C C . LEU A 1 201 ? -21.864 -12.163 -2.984 1.00 85.25 201 LEU A C 1
ATOM 1492 O O . LEU A 1 201 ? -22.987 -11.955 -2.521 1.00 85.25 201 LEU A O 1
ATOM 1496 N N . PHE A 1 202 ? -20.768 -11.583 -2.495 1.00 84.94 202 PHE A N 1
ATOM 1497 C CA . PHE A 1 202 ? -20.790 -10.610 -1.411 1.00 84.94 202 PHE A CA 1
ATOM 1498 C C . PHE A 1 202 ? -21.558 -9.351 -1.814 1.00 84.94 202 PHE A C 1
ATOM 1500 O O . PHE A 1 202 ? -22.453 -8.929 -1.091 1.00 84.94 202 PHE A O 1
ATOM 1507 N N . VAL A 1 203 ? -21.288 -8.794 -2.996 1.00 85.31 203 VAL A N 1
ATOM 1508 C CA . VAL A 1 203 ? -22.005 -7.626 -3.521 1.00 85.31 203 VAL A CA 1
ATOM 1509 C C . VAL A 1 203 ? -23.508 -7.892 -3.595 1.00 85.31 203 VAL A C 1
ATOM 1511 O O . VAL A 1 203 ? -24.297 -7.066 -3.143 1.00 85.31 203 VAL A O 1
ATOM 1514 N N . ARG A 1 204 ? -23.908 -9.071 -4.087 1.00 85.12 204 ARG A N 1
ATOM 1515 C CA . ARG A 1 204 ? -25.318 -9.478 -4.164 1.00 85.12 204 ARG A CA 1
ATOM 1516 C C . ARG A 1 204 ? -26.001 -9.575 -2.798 1.00 85.12 204 ARG A C 1
ATOM 1518 O O . ARG A 1 204 ? -27.209 -9.376 -2.727 1.00 85.12 204 ARG A O 1
ATOM 1525 N N . ARG A 1 205 ? -25.266 -9.918 -1.737 1.00 81.44 205 ARG A N 1
ATOM 1526 C CA . ARG A 1 205 ? -25.820 -10.056 -0.379 1.00 81.44 205 ARG A CA 1
ATOM 1527 C C . ARG A 1 205 ? -25.763 -8.770 0.438 1.00 81.44 205 ARG A C 1
ATOM 1529 O O . ARG A 1 205 ? -26.633 -8.564 1.275 1.00 81.44 205 ARG A O 1
ATOM 1536 N N . SER A 1 206 ? -24.748 -7.943 0.223 1.00 77.50 206 SER A N 1
ATOM 1537 C CA . SER A 1 206 ? -24.427 -6.833 1.119 1.00 77.50 206 SER A CA 1
ATOM 1538 C C . SER A 1 206 ? -24.921 -5.471 0.632 1.00 77.50 206 SER A C 1
ATOM 1540 O O . SER A 1 206 ? -25.174 -4.596 1.456 1.00 77.50 206 SER A O 1
ATOM 1542 N N . TYR A 1 207 ? -25.050 -5.258 -0.681 1.00 77.12 207 TYR A N 1
ATOM 1543 C CA . TYR A 1 207 ? -25.538 -3.986 -1.221 1.00 77.12 207 TYR A CA 1
ATOM 1544 C C . TYR A 1 207 ? -27.062 -3.989 -1.342 1.00 77.12 207 TYR A C 1
ATOM 1546 O O . TYR A 1 207 ? -27.644 -4.941 -1.857 1.00 77.12 207 TYR A O 1
ATOM 1554 N N . LYS A 1 208 ? -27.704 -2.883 -0.937 1.00 78.88 208 LYS A N 1
ATOM 1555 C CA . LYS A 1 208 ? -29.149 -2.671 -1.149 1.00 78.88 208 LYS A CA 1
ATOM 1556 C C . LYS A 1 208 ? -29.498 -2.646 -2.637 1.00 78.88 208 LYS A C 1
ATOM 1558 O O . LYS A 1 208 ? -30.479 -3.248 -3.058 1.00 78.88 208 LYS A O 1
ATOM 1563 N N . GLU A 1 209 ? -28.667 -1.972 -3.428 1.00 83.50 209 GLU A N 1
ATOM 1564 C CA . GLU A 1 209 ? -28.787 -1.900 -4.881 1.00 83.50 209 GLU A CA 1
ATOM 1565 C C . GLU A 1 209 ? -27.628 -2.649 -5.543 1.00 83.50 209 GLU A C 1
ATOM 1567 O O . GLU A 1 209 ? -26.479 -2.201 -5.530 1.00 83.50 209 GLU A O 1
ATOM 1572 N N . TYR A 1 210 ? -27.940 -3.787 -6.164 1.00 85.50 210 TYR A N 1
ATOM 1573 C CA . TYR A 1 210 ? -26.941 -4.653 -6.793 1.00 85.50 210 TYR A CA 1
ATOM 1574 C C . TYR A 1 210 ? -26.113 -3.933 -7.872 1.00 85.50 210 TYR A C 1
ATOM 1576 O O . TYR A 1 210 ? -24.897 -4.103 -7.930 1.00 85.50 210 TYR A O 1
ATOM 1584 N N . GLN A 1 211 ? -26.750 -3.077 -8.678 1.00 87.75 211 GLN A N 1
ATOM 1585 C CA . GLN A 1 211 ? -26.085 -2.322 -9.748 1.00 87.75 211 GLN A CA 1
ATOM 1586 C C . GLN A 1 211 ? -25.023 -1.354 -9.210 1.00 87.75 211 GLN A C 1
ATOM 1588 O O . GLN A 1 211 ? -23.925 -1.279 -9.756 1.00 87.75 211 GLN A O 1
ATOM 1593 N N . LYS A 1 212 ? -25.306 -0.662 -8.098 1.00 84.50 212 LYS A N 1
ATOM 1594 C CA . LYS A 1 212 ? -24.324 0.215 -7.446 1.00 84.50 212 LYS A CA 1
ATOM 1595 C C . LYS A 1 212 ? -23.139 -0.577 -6.904 1.00 84.50 212 LYS A C 1
ATOM 1597 O O . LYS A 1 212 ? -21.998 -0.166 -7.078 1.00 84.50 212 LYS A O 1
ATOM 1602 N N . GLY A 1 213 ? -23.393 -1.732 -6.289 1.00 85.19 213 GLY A N 1
ATOM 1603 C CA . GLY A 1 213 ? -22.329 -2.606 -5.799 1.00 85.19 213 GLY A CA 1
ATOM 1604 C C . GLY A 1 213 ? -21.458 -3.180 -6.923 1.00 85.19 213 GLY A C 1
ATOM 1605 O O . GLY A 1 213 ? -20.238 -3.231 -6.786 1.00 85.19 213 GLY A O 1
ATOM 1606 N N . LEU A 1 214 ? -22.060 -3.542 -8.062 1.00 90.56 214 LEU A N 1
ATOM 1607 C CA . LEU A 1 214 ? -21.325 -3.940 -9.265 1.00 90.56 214 LEU A CA 1
ATOM 1608 C C . LEU A 1 214 ? -20.475 -2.796 -9.814 1.00 90.56 214 LEU A C 1
ATOM 1610 O O . LEU A 1 214 ? -19.308 -3.006 -10.130 1.00 90.56 214 LEU A O 1
ATOM 1614 N N . PHE A 1 215 ? -21.035 -1.589 -9.890 1.00 89.06 215 PHE A N 1
ATOM 1615 C CA . PHE A 1 215 ? -20.307 -0.405 -10.331 1.00 89.06 215 PHE A CA 1
ATOM 1616 C C . PHE A 1 215 ? -19.114 -0.102 -9.415 1.00 89.06 215 PHE A C 1
ATOM 1618 O O . PHE A 1 215 ? -18.012 0.147 -9.890 1.00 89.06 215 PHE A O 1
ATOM 1625 N N . HIS A 1 216 ? -19.299 -0.201 -8.100 1.00 87.81 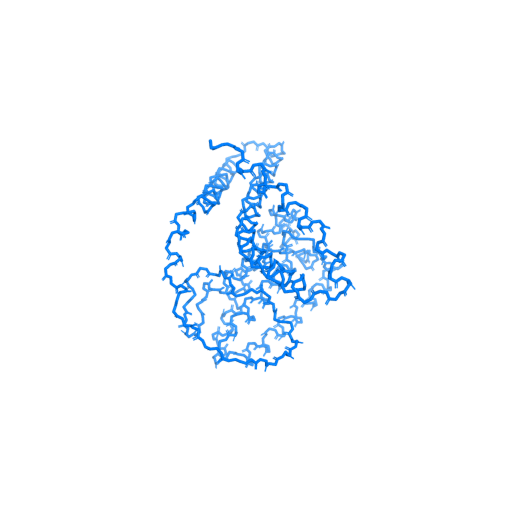216 HIS A N 1
ATOM 1626 C CA . HIS A 1 216 ? -18.235 -0.047 -7.111 1.00 87.81 216 HIS A CA 1
ATOM 1627 C C . HIS A 1 216 ? -17.118 -1.080 -7.263 1.00 87.81 216 HIS A C 1
ATOM 1629 O O . HIS A 1 216 ? -15.946 -0.705 -7.292 1.00 87.81 216 HIS A O 1
ATOM 1635 N N . LEU A 1 217 ? -17.473 -2.360 -7.405 1.00 90.56 217 LEU A N 1
ATOM 1636 C CA . LEU A 1 217 ? -16.516 -3.430 -7.680 1.00 90.56 217 LEU A CA 1
ATOM 1637 C C . LEU A 1 217 ? -15.761 -3.165 -8.987 1.00 90.56 217 LEU A C 1
ATOM 1639 O O . LEU A 1 217 ? -14.542 -3.291 -9.020 1.00 90.56 217 LEU A O 1
ATOM 1643 N N . PHE A 1 218 ? -16.467 -2.768 -10.045 1.00 93.50 218 PHE A N 1
ATOM 1644 C CA . PHE A 1 218 ? -15.868 -2.473 -11.342 1.00 93.50 218 PHE A CA 1
ATOM 1645 C C . PHE A 1 218 ? -14.876 -1.309 -11.265 1.00 93.50 218 PHE A C 1
ATOM 1647 O O . PHE A 1 218 ? -13.743 -1.437 -11.721 1.00 93.50 218 PHE A O 1
ATOM 1654 N N . VAL A 1 219 ? -15.261 -0.193 -10.641 1.00 90.19 219 VAL A N 1
ATOM 1655 C CA . VAL A 1 219 ? -14.375 0.967 -10.476 1.00 90.19 219 VAL A CA 1
ATOM 1656 C C . VAL A 1 219 ? -13.149 0.606 -9.637 1.00 90.19 219 VAL A C 1
ATOM 1658 O O . VAL A 1 219 ? -12.035 0.961 -10.017 1.00 90.19 219 VAL A O 1
ATOM 1661 N N . ALA A 1 220 ? -13.330 -0.130 -8.538 1.00 90.62 220 ALA A N 1
ATOM 1662 C CA . ALA A 1 220 ? -12.221 -0.594 -7.708 1.00 90.62 220 ALA A CA 1
ATOM 1663 C C . ALA A 1 220 ? -11.282 -1.533 -8.480 1.00 90.62 220 ALA A C 1
ATOM 1665 O O . ALA A 1 220 ? -10.068 -1.421 -8.346 1.00 90.62 220 ALA A O 1
ATOM 1666 N N . LEU A 1 221 ? -11.830 -2.413 -9.321 1.00 95.38 221 LEU A N 1
ATOM 1667 C CA . LEU A 1 221 ? -11.066 -3.350 -10.142 1.00 95.38 221 LEU A CA 1
ATOM 1668 C C . LEU A 1 221 ? -10.245 -2.644 -11.215 1.00 95.38 221 LEU A C 1
ATOM 1670 O O . LEU A 1 221 ? -9.076 -2.967 -11.386 1.00 95.38 221 LEU A O 1
ATOM 1674 N N . VAL A 1 222 ? -10.828 -1.675 -11.920 1.00 94.69 222 VAL A N 1
ATOM 1675 C CA . VAL A 1 222 ? -10.113 -0.921 -12.958 1.00 94.69 222 VAL A CA 1
ATOM 1676 C C . VAL A 1 222 ? -9.048 -0.030 -12.329 1.00 94.69 222 VAL A C 1
ATOM 1678 O O . VAL A 1 222 ? -7.890 -0.071 -12.739 1.00 94.69 222 VAL A O 1
ATOM 1681 N N . PHE A 1 223 ? -9.420 0.755 -11.318 1.00 92.50 223 PHE A N 1
ATOM 1682 C CA . PHE A 1 223 ? -8.490 1.677 -10.677 1.00 92.50 223 PHE A CA 1
ATOM 1683 C C . PHE A 1 223 ? -7.373 0.938 -9.937 1.00 92.50 223 PHE A C 1
ATOM 1685 O O . PHE A 1 223 ? -6.206 1.260 -10.139 1.00 92.50 223 PHE A O 1
ATOM 1692 N N . GLY A 1 224 ? -7.715 -0.072 -9.133 1.00 92.44 224 GLY A N 1
ATOM 1693 C CA . GLY A 1 224 ? -6.732 -0.923 -8.463 1.00 92.44 224 GLY A CA 1
ATOM 1694 C C . GLY A 1 224 ? -5.896 -1.720 -9.457 1.00 92.44 224 GLY A C 1
ATOM 1695 O O . GLY A 1 224 ? -4.692 -1.846 -9.305 1.00 92.44 224 GLY A O 1
ATOM 1696 N N . GLY A 1 225 ? -6.485 -2.191 -10.559 1.00 94.94 225 GLY A N 1
ATOM 1697 C CA . GLY A 1 225 ? -5.737 -2.866 -11.619 1.00 94.94 225 GLY A CA 1
ATOM 1698 C C . GLY A 1 225 ? -4.621 -1.977 -12.168 1.00 94.94 225 GLY A C 1
ATOM 1699 O O . GLY A 1 225 ? -3.455 -2.367 -12.154 1.00 94.94 225 GLY A O 1
ATOM 1700 N N . VAL A 1 226 ? -4.959 -0.747 -12.563 1.00 94.38 226 VAL A N 1
ATOM 1701 C CA . VAL A 1 226 ? -3.980 0.244 -13.037 1.00 94.38 226 VAL A CA 1
ATOM 1702 C C . VAL A 1 226 ? -2.957 0.576 -11.949 1.00 94.38 226 VAL A C 1
ATOM 1704 O O . VAL A 1 226 ? -1.754 0.571 -12.216 1.00 94.38 226 VAL A O 1
ATOM 1707 N N . LEU A 1 227 ? -3.411 0.835 -10.722 1.00 91.31 227 LEU A N 1
ATOM 1708 C CA . LEU A 1 227 ? -2.536 1.202 -9.613 1.00 91.31 227 LEU A CA 1
ATOM 1709 C C . LEU A 1 227 ? -1.565 0.068 -9.249 1.00 91.31 227 LEU A C 1
ATOM 1711 O O . LEU A 1 227 ? -0.373 0.324 -9.099 1.00 91.31 227 LEU A O 1
ATOM 1715 N N . SER A 1 228 ? -2.025 -1.180 -9.225 1.00 95.25 228 SER A N 1
ATOM 1716 C CA . SER A 1 228 ? -1.213 -2.359 -8.915 1.00 95.25 228 SER A CA 1
ATOM 1717 C C . SER A 1 228 ? -0.132 -2.631 -9.962 1.00 95.25 228 SER A C 1
ATOM 1719 O O . SER A 1 228 ? 0.944 -3.129 -9.621 1.00 95.25 228 SER A O 1
ATOM 1721 N N . VAL A 1 229 ? -0.376 -2.279 -11.230 1.00 94.50 229 VAL A N 1
ATOM 1722 C CA . VAL A 1 229 ? 0.632 -2.337 -12.299 1.00 94.50 229 VAL A CA 1
ATOM 1723 C C . VAL A 1 229 ? 1.655 -1.218 -12.115 1.00 94.50 229 VAL A C 1
ATOM 1725 O O . VAL A 1 229 ? 2.856 -1.476 -12.164 1.00 94.50 229 VAL A O 1
ATOM 1728 N N . LEU A 1 230 ? 1.211 0.011 -11.838 1.00 88.62 230 LEU A N 1
ATOM 1729 C CA . LEU A 1 230 ? 2.119 1.134 -11.584 1.00 88.62 230 LEU A CA 1
ATOM 1730 C C . LEU A 1 230 ? 3.010 0.863 -10.365 1.00 88.62 230 LEU A C 1
ATOM 1732 O O . LEU A 1 230 ? 4.232 0.959 -10.457 1.00 88.62 230 LEU A O 1
ATOM 1736 N N . LEU A 1 231 ? 2.419 0.462 -9.240 1.00 84.25 231 LEU A N 1
ATOM 1737 C CA . LEU A 1 231 ? 3.158 0.108 -8.031 1.00 84.25 231 LEU A CA 1
ATOM 1738 C C . LEU A 1 231 ? 4.007 -1.152 -8.237 1.00 84.25 231 LEU A C 1
ATOM 1740 O O . LEU A 1 231 ? 5.138 -1.205 -7.768 1.00 84.25 231 LEU A O 1
ATOM 1744 N N . GLY A 1 232 ? 3.534 -2.130 -9.007 1.00 88.44 232 GLY A N 1
ATOM 1745 C CA . GLY A 1 232 ? 4.331 -3.294 -9.393 1.00 88.44 232 GLY A CA 1
ATOM 1746 C C . GLY A 1 232 ? 5.613 -2.915 -10.122 1.00 88.44 232 GLY A C 1
ATOM 1747 O O . GLY A 1 232 ? 6.677 -3.453 -9.821 1.00 88.44 232 GLY A O 1
ATOM 1748 N N . HIS A 1 233 ? 5.522 -1.964 -11.051 1.00 90.62 233 HIS A N 1
ATOM 1749 C CA . HIS A 1 233 ? 6.670 -1.519 -11.827 1.00 90.62 233 HIS A CA 1
ATOM 1750 C C . HIS A 1 233 ? 7.623 -0.657 -10.993 1.00 90.62 233 HIS A C 1
ATOM 1752 O O . HIS A 1 233 ? 8.825 -0.909 -10.974 1.00 90.62 233 HIS A O 1
ATOM 1758 N N . PHE A 1 234 ? 7.093 0.344 -10.286 1.00 85.81 234 PHE A N 1
ATOM 1759 C CA . PHE A 1 234 ? 7.909 1.343 -9.590 1.00 85.81 234 PHE A CA 1
ATOM 1760 C C . PHE A 1 234 ? 8.361 0.919 -8.185 1.00 85.81 234 PHE A C 1
ATOM 1762 O O . PHE A 1 234 ? 9.458 1.284 -7.776 1.00 85.81 234 PHE A O 1
ATOM 1769 N N . TRP A 1 235 ? 7.545 0.158 -7.449 1.00 85.56 235 TRP A N 1
ATOM 1770 C CA . TRP A 1 235 ? 7.854 -0.333 -6.097 1.00 85.56 235 TRP A CA 1
ATOM 1771 C C . TRP A 1 235 ? 8.252 -1.808 -6.083 1.00 85.56 235 TRP A C 1
ATOM 1773 O O . TRP A 1 235 ? 9.200 -2.182 -5.399 1.00 85.56 235 TRP A O 1
ATOM 1783 N N . GLY A 1 236 ? 7.530 -2.649 -6.826 1.00 80.19 236 GLY A N 1
ATOM 1784 C CA . GLY A 1 236 ? 7.788 -4.090 -6.900 1.00 80.19 236 GLY A CA 1
ATOM 1785 C C . GLY A 1 236 ? 8.968 -4.478 -7.793 1.00 80.19 236 GLY A C 1
ATOM 1786 O O . GLY A 1 236 ? 9.383 -5.634 -7.767 1.00 80.19 236 GLY A O 1
ATOM 1787 N N . ASN A 1 237 ? 9.505 -3.527 -8.568 1.00 88.38 237 ASN A N 1
ATOM 1788 C CA . ASN A 1 237 ? 10.589 -3.727 -9.531 1.00 88.38 237 ASN A CA 1
ATOM 1789 C C . ASN A 1 237 ? 10.309 -4.844 -10.561 1.00 88.38 237 ASN A C 1
ATOM 1791 O O . ASN A 1 237 ? 11.221 -5.537 -11.013 1.00 88.38 237 ASN A O 1
ATOM 1795 N N . TYR A 1 238 ? 9.041 -5.037 -10.934 1.00 91.06 238 TYR A N 1
ATOM 1796 C CA . TYR A 1 238 ? 8.657 -5.946 -12.013 1.00 91.06 238 TYR A CA 1
ATOM 1797 C C . TYR A 1 238 ? 8.734 -5.239 -13.373 1.00 91.06 238 TYR A C 1
ATOM 1799 O O . TYR A 1 238 ? 8.455 -4.039 -13.498 1.00 91.06 238 TYR A O 1
ATOM 1807 N N . SER A 1 239 ? 9.076 -5.980 -14.429 1.00 94.50 239 SER A N 1
ATOM 1808 C CA . SER A 1 239 ? 9.023 -5.433 -15.786 1.00 94.50 239 SER A CA 1
ATOM 1809 C C . SER A 1 239 ? 7.571 -5.207 -16.219 1.00 94.50 239 SER A C 1
ATOM 1811 O O . SER A 1 239 ? 6.661 -5.943 -15.831 1.00 94.50 239 SER A O 1
ATOM 1813 N N . VAL A 1 240 ? 7.338 -4.189 -17.053 1.00 92.06 240 VAL A N 1
ATOM 1814 C CA . VAL A 1 240 ? 5.993 -3.906 -17.586 1.00 92.06 240 VAL A CA 1
ATOM 1815 C C . VAL A 1 240 ? 5.472 -5.098 -18.396 1.00 92.06 240 VAL A C 1
ATOM 1817 O O . VAL A 1 240 ? 4.303 -5.450 -18.293 1.00 92.06 240 VAL A O 1
ATOM 1820 N N . GLU A 1 241 ? 6.351 -5.783 -19.129 1.00 94.00 241 GLU A N 1
ATOM 1821 C CA . GLU A 1 241 ? 6.025 -7.006 -19.872 1.00 94.00 241 GLU A CA 1
ATOM 1822 C C . GLU A 1 241 ? 5.541 -8.135 -18.953 1.00 94.00 241 GLU A C 1
ATOM 1824 O O . GLU A 1 241 ? 4.571 -8.828 -19.264 1.00 94.00 241 GLU A O 1
ATOM 1829 N N . GLN A 1 242 ? 6.165 -8.301 -17.783 1.00 91.75 242 GLN A N 1
ATOM 1830 C CA . GLN A 1 242 ? 5.717 -9.277 -16.794 1.00 91.75 242 GLN A CA 1
ATOM 1831 C C . GLN A 1 242 ? 4.339 -8.905 -16.228 1.00 91.75 242 GLN A C 1
ATOM 1833 O O . GLN A 1 242 ? 3.490 -9.779 -16.068 1.00 91.75 242 GLN A O 1
ATOM 1838 N N . LEU A 1 243 ? 4.099 -7.622 -15.953 1.00 93.94 243 LEU A N 1
ATOM 1839 C CA . LEU A 1 243 ? 2.848 -7.136 -15.360 1.00 93.94 243 LEU A CA 1
ATOM 1840 C C . LEU A 1 243 ? 1.672 -7.078 -16.341 1.00 93.94 243 LEU A C 1
ATOM 1842 O O . LEU A 1 243 ? 0.525 -7.113 -15.909 1.00 93.94 243 LEU A O 1
ATOM 1846 N N . LEU A 1 244 ? 1.937 -6.994 -17.643 1.00 94.06 244 LEU A N 1
ATOM 1847 C CA . LEU A 1 244 ? 0.915 -7.035 -18.694 1.00 94.06 244 LEU A CA 1
ATOM 1848 C C . LEU A 1 244 ? 0.739 -8.436 -19.303 1.00 94.06 244 LEU A C 1
ATOM 1850 O O . LEU A 1 244 ? -0.028 -8.607 -20.249 1.00 94.06 244 LEU A O 1
ATOM 1854 N N . SER A 1 245 ? 1.428 -9.442 -18.765 1.00 94.94 245 SER A N 1
ATOM 1855 C CA . SER A 1 245 ? 1.314 -10.843 -19.176 1.00 94.94 245 SER A CA 1
ATOM 1856 C C . SER A 1 245 ? 0.763 -11.718 -18.046 1.00 94.94 245 SER A C 1
ATOM 1858 O O . SER A 1 245 ? 0.416 -11.247 -16.963 1.00 94.94 245 SER A O 1
ATOM 1860 N N . LEU A 1 246 ? 0.716 -13.036 -18.272 1.00 93.81 246 LEU A N 1
ATOM 1861 C CA . LEU A 1 246 ? 0.375 -14.017 -17.234 1.00 93.81 246 LEU A CA 1
ATOM 1862 C C . LEU A 1 246 ? 1.290 -13.930 -15.998 1.00 93.81 246 LEU A C 1
ATOM 1864 O O . LEU A 1 246 ? 0.883 -14.356 -14.917 1.00 93.81 246 LEU A O 1
ATOM 1868 N N . GLY A 1 247 ? 2.486 -13.341 -16.131 1.00 92.06 247 GLY A N 1
ATOM 1869 C CA . GLY A 1 247 ? 3.405 -13.086 -15.022 1.00 92.06 247 GLY A CA 1
ATOM 1870 C C . GLY A 1 247 ? 2.812 -12.211 -13.914 1.00 92.06 247 GLY A C 1
ATOM 1871 O O . GLY A 1 247 ? 3.212 -12.357 -12.758 1.00 92.06 247 GLY A O 1
ATOM 1872 N N . TYR A 1 248 ? 1.803 -11.389 -14.224 1.00 96.69 248 TYR A N 1
ATOM 1873 C CA . TYR A 1 248 ? 1.054 -10.605 -13.242 1.00 96.69 248 TYR A CA 1
ATOM 1874 C C . TYR A 1 248 ? 0.486 -11.483 -12.124 1.00 96.69 248 TYR A C 1
ATOM 1876 O O . TYR A 1 248 ? 0.593 -11.148 -10.943 1.00 96.69 248 TYR A O 1
ATOM 1884 N N . PHE A 1 249 ? -0.051 -12.655 -12.472 1.00 95.56 249 PHE A N 1
ATOM 1885 C CA . PHE A 1 249 ? -0.682 -13.553 -11.506 1.00 95.56 249 PHE A CA 1
ATOM 1886 C C . PHE A 1 249 ? 0.318 -14.266 -10.587 1.00 95.56 249 PHE A C 1
ATOM 1888 O O . PHE A 1 249 ? -0.083 -14.853 -9.590 1.00 95.56 249 PHE A O 1
ATOM 1895 N N . ALA A 1 250 ? 1.614 -14.203 -10.883 1.00 92.81 250 ALA A N 1
ATOM 1896 C CA . ALA A 1 250 ? 2.683 -14.717 -10.028 1.00 92.81 250 ALA A CA 1
ATOM 1897 C C . ALA A 1 250 ? 3.428 -13.590 -9.284 1.00 92.81 250 ALA A C 1
ATOM 1899 O O . ALA A 1 250 ? 4.564 -13.775 -8.856 1.00 92.81 250 ALA A O 1
ATOM 1900 N N . SER A 1 251 ? 2.825 -12.402 -9.171 1.00 93.69 251 SER A N 1
ATOM 1901 C CA . SER A 1 251 ? 3.476 -11.209 -8.622 1.00 93.69 251 SER A CA 1
ATOM 1902 C C . SER A 1 251 ? 2.759 -10.653 -7.393 1.00 93.69 251 SER A C 1
ATOM 1904 O O . SER A 1 251 ? 1.577 -10.921 -7.154 1.00 93.69 251 SER A O 1
ATOM 1906 N N . ASN A 1 252 ? 3.463 -9.801 -6.646 1.00 90.12 252 ASN A N 1
ATOM 1907 C CA . ASN A 1 252 ? 2.872 -9.047 -5.540 1.00 90.12 252 ASN A CA 1
ATOM 1908 C C . ASN A 1 252 ? 1.809 -8.037 -6.011 1.00 90.12 252 ASN A C 1
ATOM 1910 O O . ASN A 1 252 ? 0.950 -7.662 -5.218 1.00 90.12 252 ASN A O 1
ATOM 1914 N N . SER A 1 253 ? 1.791 -7.655 -7.296 1.00 94.94 253 SER A N 1
ATOM 1915 C CA . SER A 1 253 ? 0.735 -6.801 -7.856 1.00 94.94 253 SER A CA 1
ATOM 1916 C C . SER A 1 253 ? -0.640 -7.454 -7.790 1.00 94.94 253 SER A C 1
ATOM 1918 O O . SER A 1 253 ? -1.612 -6.779 -7.460 1.00 94.94 253 SER A O 1
ATOM 1920 N N . LEU A 1 254 ? -0.732 -8.769 -8.020 1.00 95.62 254 LEU A N 1
ATOM 1921 C CA . LEU A 1 254 ? -1.998 -9.483 -7.860 1.00 95.62 254 LEU A CA 1
ATOM 1922 C C . LEU A 1 254 ? -2.462 -9.451 -6.399 1.00 95.62 254 LEU A C 1
ATOM 1924 O O . LEU A 1 254 ? -3.631 -9.196 -6.121 1.00 95.62 254 LEU A O 1
ATOM 1928 N N . VAL A 1 255 ? -1.550 -9.714 -5.462 1.00 91.06 255 VAL A N 1
ATOM 1929 C CA . VAL A 1 255 ? -1.857 -9.703 -4.024 1.00 91.06 255 VAL A CA 1
ATOM 1930 C C . VAL A 1 255 ? -2.323 -8.310 -3.592 1.00 91.06 255 VAL A C 1
ATOM 1932 O O . VAL A 1 255 ? -3.301 -8.193 -2.850 1.00 91.06 255 VAL A O 1
ATOM 1935 N N . ALA A 1 256 ? -1.677 -7.261 -4.107 1.00 91.81 256 ALA A N 1
ATOM 1936 C CA . ALA A 1 256 ? -2.053 -5.871 -3.880 1.00 91.81 256 ALA A CA 1
ATOM 1937 C C . ALA A 1 256 ? -3.482 -5.609 -4.365 1.00 91.81 256 ALA A C 1
ATOM 1939 O O . ALA A 1 256 ? -4.320 -5.188 -3.567 1.00 91.81 256 ALA A O 1
ATOM 1940 N N . LEU A 1 257 ? -3.787 -5.962 -5.617 1.00 95.56 257 LEU A N 1
ATOM 1941 C CA . LEU A 1 257 ? -5.117 -5.799 -6.199 1.00 95.56 257 LEU A CA 1
ATOM 1942 C C . LEU A 1 257 ? -6.189 -6.535 -5.388 1.00 95.56 257 LEU A C 1
ATOM 1944 O O . LEU A 1 257 ? -7.211 -5.953 -5.030 1.00 95.56 257 LEU A O 1
ATOM 1948 N N . LEU A 1 258 ? -5.963 -7.808 -5.057 1.00 93.06 258 LEU A N 1
ATOM 1949 C CA . LEU A 1 258 ? -6.920 -8.603 -4.285 1.00 93.06 258 LEU A CA 1
ATOM 1950 C C . LEU A 1 258 ? -7.166 -8.008 -2.897 1.00 93.06 258 LEU A C 1
ATOM 1952 O O . LEU A 1 258 ? -8.310 -7.944 -2.444 1.00 93.06 258 LEU A O 1
ATOM 1956 N N . THR A 1 259 ? -6.119 -7.519 -2.239 1.00 88.81 259 THR A N 1
ATOM 1957 C CA . THR A 1 259 ? -6.230 -6.869 -0.927 1.00 88.81 259 THR A CA 1
ATOM 1958 C C . THR A 1 259 ? -6.978 -5.539 -1.035 1.00 88.81 259 THR A C 1
ATOM 1960 O O . THR A 1 259 ? -7.884 -5.281 -0.240 1.00 88.81 259 THR A O 1
ATOM 1963 N N . GLY A 1 260 ? -6.677 -4.727 -2.054 1.00 88.56 260 GLY A N 1
ATOM 1964 C CA . GLY A 1 260 ? -7.366 -3.466 -2.336 1.00 88.56 260 GLY A CA 1
ATOM 1965 C C . GLY A 1 260 ? -8.846 -3.652 -2.640 1.00 88.56 260 GLY A C 1
ATOM 1966 O O . GLY A 1 260 ? -9.694 -2.962 -2.068 1.00 88.56 260 GLY A O 1
ATOM 1967 N N . LEU A 1 261 ? -9.189 -4.647 -3.453 1.00 89.94 261 LEU A N 1
ATOM 1968 C CA . LEU A 1 261 ? -10.573 -5.033 -3.713 1.00 89.94 261 LEU A CA 1
ATOM 1969 C C . LEU A 1 261 ? -11.276 -5.512 -2.441 1.00 89.94 261 LEU A C 1
ATOM 1971 O O . LEU A 1 261 ? -12.375 -5.056 -2.135 1.00 89.94 261 LEU A O 1
ATOM 1975 N N . SER A 1 262 ? -10.632 -6.387 -1.668 1.00 85.94 262 SER A N 1
ATOM 1976 C CA . SER A 1 262 ? -11.193 -6.919 -0.421 1.00 85.94 262 SER A CA 1
ATOM 1977 C C . SER A 1 262 ? -11.556 -5.799 0.545 1.00 85.94 262 SER A C 1
ATOM 1979 O O . SER A 1 262 ? -12.683 -5.735 1.039 1.00 85.94 262 SER A O 1
ATOM 1981 N N . LEU A 1 263 ? -10.609 -4.892 0.793 1.00 83.31 263 LEU A N 1
ATOM 1982 C CA . LEU A 1 263 ? -10.779 -3.813 1.755 1.00 83.31 263 LEU A CA 1
ATOM 1983 C C . LEU A 1 263 ? -11.822 -2.801 1.278 1.00 83.31 263 LEU A C 1
ATOM 1985 O O . LEU A 1 263 ? -12.708 -2.417 2.044 1.00 83.31 263 LEU A O 1
ATOM 1989 N N . SER A 1 264 ? -11.754 -2.411 0.006 1.00 83.88 264 SER A N 1
ATOM 1990 C CA . SER A 1 264 ? -12.655 -1.413 -0.569 1.00 83.88 264 SER A CA 1
ATOM 1991 C C . SER A 1 264 ? -14.110 -1.884 -0.610 1.00 83.88 264 SER A C 1
ATOM 1993 O O . SER A 1 264 ? -15.011 -1.114 -0.275 1.00 83.88 264 SER A O 1
ATOM 1995 N N . ILE A 1 265 ? -14.351 -3.162 -0.910 1.00 78.38 265 ILE A N 1
ATOM 1996 C CA . ILE A 1 265 ? -15.697 -3.742 -0.944 1.00 78.38 265 ILE A CA 1
ATOM 1997 C C . ILE A 1 265 ? -16.209 -4.013 0.474 1.00 78.38 265 ILE A C 1
ATOM 1999 O O . ILE A 1 265 ? -17.351 -3.680 0.787 1.00 78.38 265 ILE A O 1
ATOM 2003 N N . PHE A 1 266 ? -15.383 -4.573 1.365 1.00 72.50 266 PHE A N 1
ATOM 2004 C CA . PHE A 1 266 ? -15.811 -4.935 2.721 1.00 72.50 266 PHE A CA 1
ATOM 2005 C C . PHE A 1 266 ? -16.061 -3.708 3.609 1.00 72.50 266 PHE A C 1
ATOM 2007 O O . PHE A 1 266 ? -17.064 -3.639 4.323 1.00 72.50 266 PHE A O 1
ATOM 2014 N N . MET A 1 267 ? -15.178 -2.707 3.551 1.00 66.81 267 MET A N 1
ATOM 2015 C CA . MET A 1 267 ? -15.356 -1.447 4.286 1.00 66.81 267 MET A CA 1
ATOM 2016 C C . MET A 1 267 ? -16.331 -0.492 3.583 1.00 66.81 267 MET A C 1
ATOM 2018 O O . MET A 1 267 ? -16.947 0.361 4.236 1.00 66.81 267 MET A O 1
ATOM 2022 N N . GLY A 1 268 ? -16.520 -0.668 2.273 1.00 54.56 268 GLY A N 1
ATOM 2023 C CA . GLY A 1 268 ? -17.571 -0.016 1.495 1.00 54.56 268 GLY A CA 1
ATOM 2024 C C . GLY A 1 268 ? -18.974 -0.529 1.832 1.00 54.56 268 GLY A C 1
ATOM 2025 O O . GLY A 1 268 ? -19.909 0.265 1.857 1.00 54.56 268 GLY A O 1
ATOM 2026 N N . SER A 1 269 ? -19.112 -1.818 2.159 1.00 54.25 269 SER A N 1
ATOM 2027 C CA . SER A 1 269 ? -20.390 -2.482 2.458 1.00 54.25 269 SER A CA 1
ATOM 2028 C C . SER A 1 269 ? -20.908 -2.288 3.887 1.00 54.25 269 SER A C 1
ATOM 2030 O O . SER A 1 269 ? -22.113 -2.413 4.098 1.00 54.25 269 SER A O 1
ATOM 2032 N N . LYS A 1 270 ? -20.045 -2.045 4.885 1.00 47.94 270 LYS A N 1
ATOM 2033 C CA . LYS A 1 270 ? -20.496 -1.825 6.271 1.00 47.94 270 LYS A CA 1
ATOM 2034 C C . LYS A 1 270 ? -21.050 -0.404 6.433 1.00 47.94 270 LYS A C 1
ATOM 2036 O O . LYS A 1 270 ? -20.288 0.558 6.618 1.00 47.94 270 LYS A O 1
ATOM 2041 N N . GLY A 1 271 ? -22.378 -0.315 6.357 1.00 40.19 271 GLY A N 1
ATOM 2042 C CA . GLY A 1 271 ? -23.233 0.837 6.644 1.00 40.19 271 GLY A CA 1
ATOM 2043 C C . GLY A 1 271 ? -24.636 0.368 6.994 1.00 40.19 271 GLY A C 1
ATOM 2044 O O . GLY A 1 271 ? -25.245 -0.303 6.136 1.00 40.19 271 GLY A O 1
#

Mean predicted aligned error: 18.56 Å

Sequence (271 aa):
MVMEVAGLTSFLLESVNSLPSRVLEGDLFAVTVLLIFTYVVVFLINKLTGLIIFLLKKLFLLTIVTLALFQFLLGLSSKVAAEGFTLMLALMGGIGLAAGLLAVVIALYSAFYSFKQIGSVFRIKGASAEAQPKVVEAASKPAESQGLPSFVPKGGDKSVGVILVYVVIAEFGVFSSYTTPPPVASVGLGFFVLFLAAALLFVRRSYKEYQKGLFHLFVALVFGGVLSVLLGHFWGNYSVEQLLSLGYFASNSLVALLTGLSLSIFMGSKG

Radius of gyration: 27.22 Å; Cα contacts (8 Å, |Δi|>4): 186; chains: 1; bounding box: 52×50×79 Å

Foldseek 3Di:
DPVPVVVVVVVVVVLVVCLVVCVVVVPPVSVVVVVVVVVVVVVVCVVVVVVCVVLVVLVVQLVVLVVLLVLLVVVLVVCCVVVNDDPVSVVVSVVSNVVSVVSNVVSVCSNPVCVVCVVVVVPPPPDDDDDDDDDDDDDDDPPDPPDDPPPFDDDDQTDLVLLLVLLVVLLVVLLVDDDAFDPFLVVLVVVVVVLVVVQLVCLVVQDPDSVVSVVSLVSLLVSLLVVLLVCCVSRVVDDNVCCPDSVVSRGSSSVSSSRSSVRSSVVSRDD

Solvent-accessible surface area (backbone atoms only — not comparable to full-atom values): 15392 Å² total; per-residue (Å²): 143,72,70,65,63,60,55,50,53,52,53,50,51,53,52,62,69,47,35,66,61,39,38,74,72,62,39,66,66,41,46,52,52,49,51,54,51,51,49,50,50,52,50,49,50,58,58,46,47,56,53,49,55,56,50,48,57,43,52,49,52,41,49,51,50,51,50,51,43,51,51,49,51,52,52,50,51,53,46,39,71,72,74,41,92,41,74,67,57,52,52,54,49,49,53,51,50,53,53,41,52,51,50,45,51,51,40,51,47,58,59,58,57,59,66,71,51,63,74,65,61,75,75,72,81,81,82,86,88,82,91,88,85,90,82,93,75,94,68,90,68,81,92,76,85,86,77,77,72,87,84,64,76,87,78,71,92,69,57,70,67,60,34,49,52,35,22,53,55,34,30,53,49,43,75,75,45,96,71,84,45,40,96,39,34,70,58,24,45,50,53,51,54,52,47,52,54,51,49,54,52,46,30,64,70,57,35,94,50,51,68,60,35,51,50,50,52,50,53,43,48,53,53,30,50,55,47,22,46,53,44,22,38,76,71,64,69,42,54,66,71,40,54,77,39,68,50,24,29,36,26,61,30,41,55,13,30,54,46,8,45,50,47,18,52,57,63,58,46,69,123

Secondary structure (DSSP, 8-state):
--HHHHHHHHHHHHHHHHHHHHHHTT-HHHHHHHHHHHHHHHHHHHHHHHHHHHHHHHHHHHHHHHHHHHHHHHHHHHHHHHH-S-HHHHHHHHHHHHHHHHHHHHHHHHHHHTTTTTTTGGGSSSS---------------S--S---TTS-SSSS--HHHHHHHHHHHHHHHHHS-----SSHHHHHHHHHHHHHHHHHHHHHH-SSHHHHHHHHHHHHHHHHHHHHHHHHHTS---HHHHTSGGGGGSHHHHHHHHHHHHHHHHHH--